Protein AF-0000000075606532 (afdb_homodimer)

Structure (mmCIF, N/CA/C/O backbone):
data_AF-0000000075606532-model_v1
#
loop_
_entity.id
_entity.type
_entity.pdbx_description
1 polymer 'Strictosidine synthase conserved region domain-containing protein'
#
loop_
_atom_site.group_PDB
_atom_site.id
_atom_site.type_symbol
_atom_site.label_atom_id
_atom_site.label_alt_id
_atom_site.label_comp_id
_atom_site.label_asym_id
_atom_site.label_entity_id
_atom_site.label_seq_id
_atom_site.pdbx_PDB_ins_code
_atom_site.Cartn_x
_atom_site.Cartn_y
_atom_site.Cartn_z
_atom_site.occupancy
_atom_site.B_iso_or_equiv
_atom_site.auth_seq_id
_atom_site.auth_comp_id
_atom_site.auth_asym_id
_atom_site.auth_atom_id
_atom_site.pdbx_PDB_model_num
ATOM 1 N N . TYR A 1 1 ? -11.094 26.75 13.594 1 31.25 1 TYR A N 1
ATOM 2 C CA . TYR A 1 1 ? -11.188 25.812 12.477 1 31.25 1 TYR A CA 1
ATOM 3 C C . TYR A 1 1 ? -11.703 24.469 12.945 1 31.25 1 TYR A C 1
ATOM 5 O O . TYR A 1 1 ? -11.078 23.812 13.781 1 31.25 1 TYR A O 1
ATOM 13 N N . VAL A 1 2 ? -12.984 24.344 13.102 1 41.78 2 VAL A N 1
ATOM 14 C CA . VAL A 1 2 ? -13.516 23.062 13.57 1 41.78 2 VAL A CA 1
ATOM 15 C C . VAL A 1 2 ? -13.07 21.953 12.625 1 41.78 2 VAL A C 1
ATOM 17 O O . VAL A 1 2 ? -13.438 21.938 11.445 1 41.78 2 VAL A O 1
ATOM 20 N N . PRO A 1 3 ? -12.102 21.25 13.094 1 53.84 3 PRO A N 1
ATOM 21 C CA . PRO A 1 3 ? -11.594 20.281 12.117 1 53.84 3 PRO A CA 1
ATOM 22 C C . PRO A 1 3 ? -12.695 19.391 11.539 1 53.84 3 PRO A C 1
ATOM 24 O O . PRO A 1 3 ? -13.562 18.922 12.281 1 53.84 3 PRO A O 1
ATOM 27 N N . LYS A 1 4 ? -13.25 19.812 10.32 1 64.81 4 LYS A N 1
ATOM 28 C CA . LYS A 1 4 ? -14.32 19.078 9.648 1 64.81 4 LYS A CA 1
ATOM 29 C C . LYS A 1 4 ? -14.016 17.578 9.594 1 64.81 4 LYS A C 1
ATOM 31 O O . LYS A 1 4 ? -12.883 17.188 9.289 1 64.81 4 LYS A O 1
ATOM 36 N N . THR A 1 5 ? -14.852 16.797 10.328 1 71.12 5 THR A N 1
ATOM 37 C CA . THR A 1 5 ? -14.781 15.336 10.227 1 71.12 5 THR A CA 1
ATOM 38 C C . THR A 1 5 ? -15.383 14.859 8.914 1 71.12 5 THR A C 1
ATOM 40 O O . THR A 1 5 ? -16.484 15.273 8.539 1 71.12 5 THR A O 1
ATOM 43 N N . ASN A 1 6 ? -14.578 14.203 8.211 1 85.31 6 ASN A N 1
ATOM 44 C CA . ASN A 1 6 ? -15.062 13.617 6.969 1 85.31 6 ASN A CA 1
ATOM 45 C C . ASN A 1 6 ? -16 12.445 7.23 1 85.31 6 ASN A C 1
ATOM 47 O O . ASN A 1 6 ? -16.094 11.953 8.359 1 85.31 6 ASN A O 1
ATOM 51 N N . ARG A 1 7 ? -16.875 12.242 6.277 1 85.62 7 ARG A N 1
ATOM 52 C CA . ARG A 1 7 ? -17.828 11.141 6.375 1 85.62 7 ARG A CA 1
ATOM 53 C C . ARG A 1 7 ? -17.188 9.828 5.941 1 85.62 7 ARG A C 1
ATOM 55 O O . ARG A 1 7 ? -16.578 9.742 4.875 1 85.62 7 ARG A O 1
ATOM 62 N N . VAL A 1 8 ? -17.234 8.797 6.867 1 86.94 8 VAL A N 1
ATOM 63 C CA . VAL A 1 8 ? -16.75 7.461 6.559 1 86.94 8 VAL A CA 1
ATOM 64 C C . VAL A 1 8 ? -17.922 6.527 6.273 1 86.94 8 VAL A C 1
ATOM 66 O O . VAL A 1 8 ? -18.875 6.461 7.055 1 86.94 8 VAL A O 1
ATOM 69 N N . THR A 1 9 ? -17.938 5.883 5.109 1 88.44 9 THR A N 1
ATOM 70 C CA . THR A 1 9 ? -18.953 4.922 4.711 1 88.44 9 THR A CA 1
ATOM 71 C C . THR A 1 9 ? -18.344 3.537 4.504 1 88.44 9 THR A C 1
ATOM 73 O O . THR A 1 9 ? -17.344 3.396 3.797 1 88.44 9 THR A O 1
ATOM 76 N N . VAL A 1 10 ? -18.969 2.52 5.133 1 89.62 10 VAL A N 1
ATOM 77 C CA . VAL A 1 10 ? -18.531 1.14 4.938 1 89.62 10 VAL A CA 1
ATOM 78 C C . VAL A 1 10 ? -19.031 0.629 3.588 1 89.62 10 VAL A C 1
ATOM 80 O O . VAL A 1 10 ? -20.219 0.745 3.27 1 89.62 10 VAL A O 1
ATOM 83 N N . LEU A 1 11 ? -18.156 0.104 2.811 1 86.69 11 LEU A N 1
ATOM 84 C CA . LEU A 1 11 ? -18.5 -0.417 1.493 1 86.69 11 LEU A CA 1
ATOM 85 C C . LEU A 1 11 ? -18.766 -1.918 1.555 1 86.69 11 LEU A C 1
ATOM 87 O O . LEU A 1 11 ? -19.719 -2.414 0.938 1 86.69 11 LEU A O 1
ATOM 91 N N . GLN A 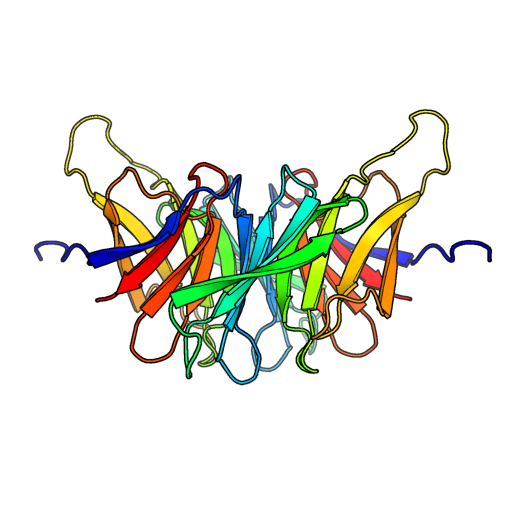1 12 ? -17.984 -2.605 2.205 1 85.38 12 GLN A N 1
ATOM 92 C CA . GLN A 1 12 ? -18.062 -4.059 2.338 1 85.38 12 GLN A CA 1
ATOM 93 C C . GLN A 1 12 ? -17.625 -4.508 3.729 1 85.38 12 GLN A C 1
ATOM 95 O O . GLN A 1 12 ? -16.484 -4.305 4.121 1 85.38 12 GLN A O 1
ATOM 100 N N . SER A 1 13 ? -18.547 -5.102 4.352 1 86.62 13 SER A N 1
ATOM 101 C CA . SER A 1 13 ? -18.25 -5.637 5.676 1 86.62 13 SER A CA 1
ATOM 102 C C . SER A 1 13 ? -18.125 -7.152 5.645 1 86.62 13 SER A C 1
ATOM 104 O O . SER A 1 13 ? -18.297 -7.777 4.594 1 86.62 13 SER A O 1
ATOM 106 N N . GLY A 1 14 ? -17.672 -7.684 6.703 1 86.44 14 GLY A N 1
ATOM 107 C CA . GLY A 1 14 ? -17.594 -9.133 6.832 1 86.44 14 GLY A CA 1
ATOM 108 C C . GLY A 1 14 ? -16.359 -9.727 6.199 1 86.44 14 GLY A C 1
ATOM 109 O O . GLY A 1 14 ? -16.359 -10.883 5.77 1 86.44 14 GLY A O 1
ATOM 110 N N . ILE A 1 15 ? -15.477 -8.875 5.977 1 85.06 15 ILE A N 1
ATOM 111 C CA . ILE A 1 15 ? -14.227 -9.383 5.422 1 85.06 15 ILE A CA 1
ATOM 112 C C . ILE A 1 15 ? -13.117 -9.281 6.465 1 85.06 15 ILE A C 1
ATOM 114 O O . ILE A 1 15 ? -13.125 -8.367 7.293 1 85.06 15 ILE A O 1
ATOM 118 N N . THR A 1 16 ? -12.188 -10.227 6.363 1 81.5 16 THR A N 1
ATOM 119 C CA . THR A 1 1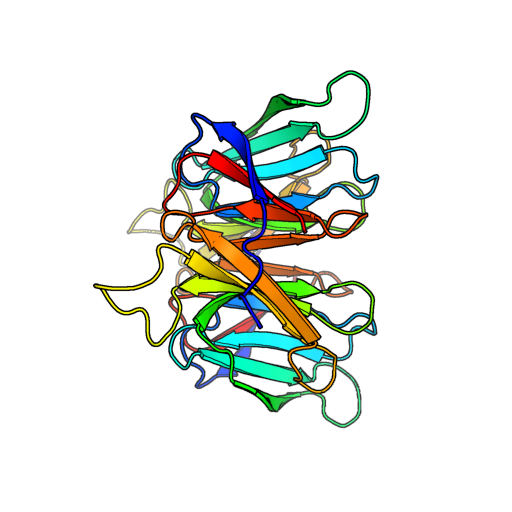6 ? -11.141 -10.297 7.379 1 81.5 16 THR A CA 1
ATOM 120 C C . THR A 1 16 ? -9.852 -9.656 6.879 1 81.5 16 THR A C 1
ATOM 122 O O . THR A 1 16 ? -9.281 -10.094 5.883 1 81.5 16 THR A O 1
ATOM 125 N N . TYR A 1 17 ? -9.406 -8.625 7.605 1 84.38 17 TYR A N 1
ATOM 126 C CA . TYR A 1 17 ? -8.07 -8.062 7.453 1 84.38 17 TYR A CA 1
ATOM 127 C C . TYR A 1 17 ? -7.84 -7.574 6.031 1 84.38 17 TYR A C 1
ATOM 129 O O . TYR A 1 17 ? -6.922 -8.031 5.348 1 84.38 17 TYR A O 1
ATOM 137 N N . PRO A 1 18 ? -8.719 -6.66 5.562 1 83.5 18 PRO A N 1
ATOM 138 C CA . PRO A 1 18 ? -8.461 -6.035 4.266 1 83.5 18 PRO A CA 1
ATOM 139 C C . PRO A 1 18 ? -7.289 -5.055 4.305 1 83.5 18 PRO A C 1
ATOM 141 O O . PRO A 1 18 ? -7.496 -3.84 4.301 1 83.5 18 PRO A O 1
ATOM 144 N N . ASN A 1 19 ? -6.109 -5.566 4.211 1 85.81 19 ASN A N 1
ATOM 145 C CA . ASN A 1 19 ? -4.883 -4.816 4.461 1 85.81 19 ASN A CA 1
ATOM 146 C C . ASN A 1 19 ? -4.559 -3.869 3.309 1 85.81 19 ASN A C 1
ATOM 148 O O . ASN A 1 19 ? -4.566 -2.648 3.482 1 85.81 19 ASN A O 1
ATOM 152 N N . GLY A 1 20 ? -4.461 -4.391 2.119 1 91.62 20 GLY A N 1
ATOM 153 C CA . GLY A 1 20 ? -4.121 -3.621 0.934 1 91.62 20 GLY A CA 1
ATOM 154 C C . GLY A 1 20 ? -5.242 -3.566 -0.085 1 91.62 20 GLY A C 1
ATOM 155 O O . GLY A 1 20 ? -5.984 -4.535 -0.25 1 91.62 20 GLY A O 1
ATOM 156 N N . LEU A 1 21 ? -5.371 -2.422 -0.75 1 92.5 21 LEU A N 1
ATOM 157 C CA . LEU A 1 21 ? -6.328 -2.355 -1.849 1 92.5 21 LEU A CA 1
ATOM 158 C C . LEU A 1 21 ? -5.801 -1.477 -2.979 1 92.5 21 LEU A C 1
ATOM 160 O O . LEU A 1 21 ? -4.914 -0.646 -2.762 1 92.5 21 LEU A O 1
ATOM 164 N N . ALA A 1 22 ? -6.234 -1.702 -4.145 1 92.75 22 ALA A N 1
ATOM 165 C CA . ALA A 1 22 ? -5.926 -0.931 -5.344 1 92.75 22 ALA A CA 1
ATOM 166 C C . ALA A 1 22 ? -7.16 -0.767 -6.223 1 92.75 22 ALA A C 1
ATOM 168 O O . ALA A 1 22 ? -8.055 -1.615 -6.215 1 92.75 22 ALA A O 1
ATOM 169 N N . ILE A 1 23 ? -7.168 0.308 -6.891 1 91.81 23 ILE A N 1
ATOM 170 C CA . ILE A 1 23 ? -8.25 0.549 -7.84 1 91.81 23 ILE A CA 1
ATOM 171 C C . ILE A 1 23 ? -7.844 0.052 -9.227 1 91.81 23 ILE A C 1
ATOM 173 O O . ILE A 1 23 ? -6.695 0.219 -9.641 1 91.81 23 ILE A O 1
ATOM 177 N N . SER A 1 24 ? -8.812 -0.521 -9.914 1 91.12 24 SER A N 1
ATOM 178 C CA . SER A 1 24 ? -8.57 -0.988 -11.273 1 91.12 24 SER A CA 1
ATOM 179 C C . SER A 1 24 ? -8.242 0.17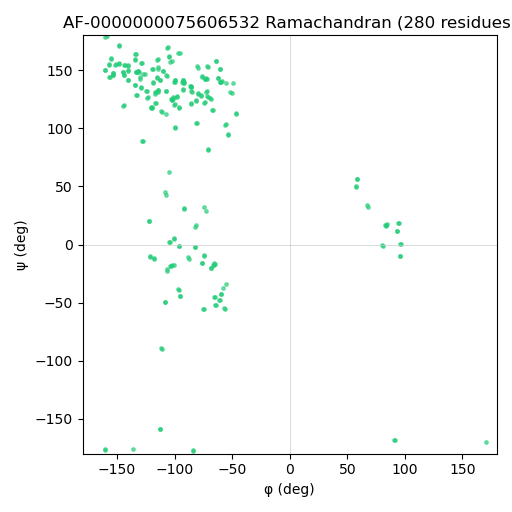5 -12.203 1 91.12 24 SER A C 1
ATOM 181 O O . SER A 1 24 ? -8.602 1.321 -11.922 1 91.12 24 SER A O 1
ATOM 183 N N . THR A 1 25 ? -7.578 -0.189 -13.273 1 86.38 25 THR A N 1
ATOM 184 C CA . THR A 1 25 ? -7.145 0.821 -14.234 1 86.38 25 THR A CA 1
ATOM 185 C C . THR A 1 25 ? -8.344 1.583 -14.789 1 86.38 25 THR A C 1
ATOM 187 O O . THR A 1 25 ? -8.281 2.801 -14.977 1 86.38 25 THR A O 1
ATOM 190 N N . ASP A 1 26 ? -9.406 0.915 -15.109 1 87.88 26 ASP A N 1
ATOM 191 C CA . ASP A 1 26 ? -10.594 1.556 -15.664 1 87.88 26 ASP A CA 1
ATOM 192 C C . ASP A 1 26 ? -11.461 2.146 -14.555 1 87.88 26 ASP A C 1
ATOM 194 O O . ASP A 1 26 ? -12.555 2.662 -14.82 1 87.88 26 ASP A O 1
ATOM 198 N N . ARG A 1 27 ? -11.016 1.939 -13.289 1 90.06 27 ARG A N 1
ATOM 199 C CA . ARG A 1 27 ? -11.609 2.545 -12.102 1 90.06 27 ARG A CA 1
ATOM 200 C C . ARG A 1 27 ? -13.023 2.016 -11.859 1 90.06 27 ARG A C 1
ATOM 202 O O . ARG A 1 27 ? -13.906 2.764 -11.438 1 90.06 27 ARG A O 1
ATOM 209 N N . THR A 1 28 ? -13.258 0.747 -12.18 1 92.5 28 THR A N 1
ATOM 210 C CA . THR A 1 28 ? -14.586 0.174 -12.016 1 92.5 28 THR A CA 1
ATOM 211 C C . THR A 1 28 ? -14.648 -0.691 -10.758 1 92.5 28 THR A C 1
ATOM 213 O O . THR A 1 28 ? -15.734 -1.033 -10.289 1 92.5 28 THR A O 1
ATOM 216 N N . HIS A 1 29 ? -13.531 -1.069 -10.273 1 93.44 29 HIS A N 1
ATOM 217 C CA . HIS A 1 29 ? -13.547 -1.943 -9.109 1 93.44 29 HIS A CA 1
ATOM 218 C C . HIS A 1 29 ? -12.258 -1.827 -8.305 1 93.44 29 HIS A C 1
ATOM 220 O O . HIS A 1 29 ? -11.258 -1.294 -8.805 1 93.44 29 HIS A O 1
ATOM 226 N N . LEU A 1 30 ? -12.383 -2.252 -7.055 1 93.31 30 LEU A N 1
ATOM 227 C CA . LEU A 1 30 ? -11.25 -2.381 -6.148 1 93.31 30 LEU A CA 1
ATOM 228 C C . LEU A 1 30 ? -10.773 -3.828 -6.07 1 93.31 30 LEU A C 1
ATOM 230 O O . LEU A 1 30 ? -11.586 -4.754 -6.078 1 93.31 30 LEU A O 1
ATOM 234 N N . PHE A 1 31 ? -9.469 -3.916 -6.004 1 94.19 31 PHE A N 1
ATOM 235 C CA . PHE A 1 31 ? -8.836 -5.156 -5.562 1 94.19 31 PHE A CA 1
ATOM 236 C C . PHE A 1 31 ? -8.453 -5.074 -4.094 1 94.19 31 PHE A C 1
ATOM 238 O O . PHE A 1 31 ? -7.754 -4.145 -3.678 1 94.19 31 PHE A O 1
ATOM 245 N N . VAL A 1 32 ? -8.898 -6.09 -3.371 1 94.94 32 VAL A N 1
ATOM 246 C CA . VAL A 1 32 ? -8.672 -6.055 -1.931 1 94.94 32 VAL A CA 1
ATOM 247 C C . VAL A 1 32 ? -7.926 -7.316 -1.498 1 94.94 32 VAL A C 1
ATOM 249 O O . VAL A 1 32 ? -8.344 -8.43 -1.814 1 94.94 32 VAL A O 1
ATOM 252 N N . ALA A 1 33 ? -6.848 -7.102 -0.829 1 95.31 33 ALA A N 1
ATOM 253 C CA . ALA A 1 33 ? -6.098 -8.227 -0.266 1 95.31 33 ALA A CA 1
ATOM 254 C C . ALA A 1 33 ? -6.656 -8.625 1.096 1 95.31 33 ALA A C 1
ATOM 256 O O . ALA A 1 33 ? -6.707 -7.809 2.02 1 95.31 33 ALA A O 1
ATOM 257 N N . LEU A 1 34 ? -7.07 -9.836 1.229 1 93.94 34 LEU A N 1
ATOM 258 C CA . LEU A 1 34 ? -7.477 -10.422 2.504 1 93.94 34 LEU A CA 1
ATOM 259 C C . LEU A 1 34 ? -6.359 -11.281 3.086 1 93.94 34 LEU A C 1
ATOM 261 O O . LEU A 1 34 ? -6.176 -12.43 2.68 1 93.94 34 LEU A O 1
ATOM 265 N N . THR A 1 35 ? -5.656 -10.711 4.031 1 92.5 35 THR A N 1
ATOM 266 C CA . THR A 1 35 ? -4.41 -11.312 4.504 1 92.5 35 THR A CA 1
ATOM 267 C C . THR A 1 35 ? -4.676 -12.664 5.16 1 92.5 35 THR A C 1
ATOM 269 O O . THR A 1 35 ? -4.07 -13.672 4.785 1 92.5 35 THR A O 1
ATOM 272 N N . GLY A 1 36 ? -5.57 -12.688 6.074 1 89.44 36 GLY A N 1
ATOM 273 C CA . GLY A 1 36 ? -5.824 -13.906 6.836 1 89.44 36 GLY A CA 1
ATOM 274 C C . GLY A 1 36 ? -6.191 -15.086 5.961 1 89.44 36 GLY A C 1
ATOM 275 O O . GLY A 1 36 ? -5.492 -16.109 5.957 1 89.44 36 GLY A O 1
ATOM 276 N N . PRO A 1 37 ? -7.211 -14.93 5.133 1 92.12 37 PRO A N 1
ATOM 277 C CA . PRO A 1 37 ? -7.699 -16.016 4.281 1 92.12 37 PRO A CA 1
ATOM 278 C C . PRO A 1 37 ? -6.781 -16.297 3.09 1 92.12 37 PRO A C 1
ATOM 280 O O . PRO A 1 37 ? -6.988 -17.266 2.359 1 92.12 37 PRO A O 1
ATOM 283 N N . CYS A 1 38 ? -5.777 -15.414 2.859 1 95 38 CYS A N 1
ATOM 284 C CA . CYS A 1 38 ? -4.91 -15.523 1.693 1 95 38 CYS A CA 1
ATOM 285 C C . CYS A 1 38 ? -5.723 -15.5 0.404 1 95 38 CYS A C 1
ATOM 287 O O . CYS A 1 38 ? -5.551 -16.375 -0.457 1 95 38 CYS A O 1
ATOM 289 N N . LYS A 1 39 ? -6.562 -14.523 0.324 1 95.06 39 LYS A N 1
ATOM 290 C CA . LYS A 1 39 ? -7.453 -14.352 -0.819 1 95.06 39 LYS A CA 1
ATOM 291 C C . LYS A 1 39 ? -7.473 -12.906 -1.29 1 95.06 39 LYS A C 1
ATOM 293 O O . LYS A 1 39 ? -7.109 -12 -0.54 1 95.06 39 LYS A O 1
ATOM 298 N N . LEU A 1 40 ? -7.902 -12.781 -2.564 1 95.94 40 LEU A N 1
ATOM 299 C CA . LEU A 1 40 ? -8.211 -11.477 -3.137 1 95.94 40 LEU A CA 1
ATOM 300 C C . LEU A 1 40 ? -9.703 -11.352 -3.426 1 95.94 40 LEU A C 1
ATOM 302 O O . LEU A 1 40 ? -10.336 -12.305 -3.881 1 95.94 40 LEU A O 1
ATOM 306 N N . LEU A 1 41 ? -10.125 -10.195 -3.156 1 95.88 41 LEU A N 1
ATOM 307 C CA . LEU A 1 41 ? -11.523 -9.844 -3.387 1 95.88 41 LEU A CA 1
ATOM 308 C C . LEU A 1 41 ? -11.633 -8.703 -4.395 1 95.88 41 LEU A C 1
ATOM 310 O O . LEU A 1 41 ? -10.836 -7.766 -4.371 1 95.88 41 LEU A O 1
ATOM 314 N N . ARG A 1 42 ? -12.648 -8.883 -5.258 1 95.31 42 ARG A N 1
ATOM 315 C CA . ARG A 1 42 ? -13.031 -7.785 -6.137 1 95.31 42 ARG A CA 1
ATOM 316 C C . ARG A 1 42 ? -14.297 -7.098 -5.633 1 95.31 42 ARG A C 1
ATOM 318 O O . ARG A 1 42 ? -15.312 -7.758 -5.379 1 95.31 42 ARG A O 1
ATOM 325 N N . TYR A 1 43 ? -14.227 -5.832 -5.449 1 94.75 43 TYR A N 1
ATOM 326 C CA . TYR A 1 43 ? -15.375 -5.016 -5.07 1 94.75 43 TYR A CA 1
ATOM 327 C C . TYR A 1 43 ? -15.711 -4 -6.16 1 94.75 43 TYR A C 1
ATOM 329 O O . TYR A 1 43 ? -14.906 -3.109 -6.449 1 94.75 43 TYR A O 1
ATOM 337 N N . TRP A 1 44 ? -16.922 -4.051 -6.672 1 94.56 44 TRP A N 1
ATOM 338 C CA . TRP A 1 44 ? -17.312 -3.176 -7.77 1 94.56 44 TRP A CA 1
ATOM 339 C C . TRP A 1 44 ? -17.797 -1.823 -7.246 1 94.56 44 TRP A C 1
ATOM 341 O O . TRP A 1 44 ? -18.609 -1.756 -6.332 1 94.56 44 TRP A O 1
ATOM 351 N N . ILE A 1 45 ? -17.234 -0.804 -7.891 1 92.5 45 ILE A N 1
ATOM 352 C CA . ILE A 1 45 ? -17.578 0.526 -7.398 1 92.5 45 ILE A CA 1
ATOM 353 C C . ILE A 1 45 ? -18.297 1.315 -8.492 1 92.5 45 ILE A C 1
ATOM 355 O O . ILE A 1 45 ? -18.859 2.379 -8.234 1 92.5 45 ILE A O 1
ATOM 359 N N . LYS A 1 46 ? -18.297 0.886 -9.68 1 92.31 46 LYS A N 1
ATOM 360 C CA . LYS A 1 46 ? -18.969 1.499 -10.82 1 92.31 46 LYS A CA 1
ATOM 361 C C . LYS A 1 46 ? -19.594 0.441 -11.719 1 92.31 46 LYS A C 1
ATOM 363 O O . LYS A 1 46 ? -19.125 -0.695 -11.781 1 92.31 46 LYS A O 1
ATOM 368 N N . GLY A 1 47 ? -20.656 0.867 -12.445 1 94.31 47 GLY A N 1
ATOM 369 C CA . GLY A 1 47 ? -21.312 -0.023 -13.391 1 94.31 47 GLY A CA 1
ATOM 370 C C . GLY A 1 47 ? -22.469 -0.79 -12.781 1 94.31 47 GLY A C 1
ATOM 371 O O . GLY A 1 47 ? -22.906 -0.484 -11.672 1 94.31 47 GLY A O 1
ATOM 372 N N . PRO A 1 48 ? -22.984 -1.809 -13.484 1 96.12 48 PRO A N 1
ATOM 373 C CA . PRO A 1 48 ? -24.188 -2.516 -13.055 1 96.12 48 PRO A CA 1
ATOM 374 C C . PRO A 1 48 ? -23.969 -3.334 -11.789 1 96.12 48 PRO A C 1
ATOM 376 O O . PRO A 1 48 ? -24.938 -3.623 -11.07 1 96.12 48 PRO A O 1
ATOM 379 N N . LYS A 1 49 ? -22.797 -3.639 -11.484 1 95.5 49 LYS A N 1
ATOM 380 C CA . LYS A 1 49 ? -22.516 -4.465 -10.312 1 95.5 49 LYS A CA 1
ATOM 381 C C . LYS A 1 49 ? -22.062 -3.609 -9.133 1 95.5 49 LYS A C 1
ATOM 383 O O . LYS A 1 49 ? -21.688 -4.137 -8.086 1 95.5 49 LYS A O 1
ATOM 388 N N . ALA A 1 50 ? -22.062 -2.33 -9.25 1 93.19 50 ALA A N 1
ATOM 389 C CA . ALA A 1 50 ? -21.578 -1.445 -8.195 1 93.19 50 ALA A CA 1
ATOM 390 C C . ALA A 1 50 ? -22.203 -1.795 -6.852 1 93.19 50 ALA A C 1
ATOM 392 O O . ALA A 1 50 ? -23.422 -2.02 -6.77 1 93.19 50 ALA A O 1
ATOM 393 N N . GLY A 1 51 ? -21.312 -1.929 -5.824 1 92.5 51 GLY A N 1
ATOM 394 C CA . GLY A 1 51 ? -21.781 -2.229 -4.48 1 92.5 51 GLY A CA 1
ATOM 395 C C . GLY A 1 51 ? -21.719 -3.707 -4.145 1 92.5 51 GLY A C 1
ATOM 396 O O . GLY A 1 51 ? -22.062 -4.109 -3.031 1 92.5 51 GLY A O 1
ATOM 397 N N . THR A 1 52 ? -21.25 -4.488 -5.117 1 95 52 THR A N 1
ATOM 398 C CA . THR A 1 52 ? -21.141 -5.922 -4.871 1 95 52 THR A CA 1
ATOM 399 C C . THR A 1 52 ? -19.672 -6.352 -4.891 1 95 52 THR A C 1
ATOM 401 O O . THR A 1 52 ? -18.812 -5.613 -5.367 1 95 52 THR A O 1
ATOM 404 N N . SER A 1 53 ? -19.469 -7.504 -4.266 1 94.94 53 SER A N 1
ATOM 405 C CA . SER A 1 53 ? -18.125 -8.07 -4.262 1 94.94 53 SER A CA 1
ATOM 406 C C . SER A 1 53 ? -18.141 -9.531 -4.711 1 94.94 53 SER A C 1
ATOM 408 O O . SER A 1 53 ? -19.188 -10.18 -4.703 1 94.94 53 SER A O 1
ATOM 410 N N . GLU A 1 54 ? -17.047 -10 -5.195 1 95.69 54 GLU A N 1
ATOM 411 C CA . GLU A 1 54 ? -16.844 -11.406 -5.551 1 95.69 54 GLU A CA 1
ATOM 412 C C . GLU A 1 54 ? -15.414 -11.844 -5.273 1 95.69 54 GLU A C 1
ATOM 414 O O . GLU A 1 54 ? -14.484 -11.039 -5.34 1 95.69 54 GLU A O 1
ATOM 419 N N . PRO A 1 55 ? -15.305 -13.133 -4.922 1 95.19 55 PRO A N 1
ATOM 420 C CA . PRO A 1 55 ? -13.938 -13.648 -4.82 1 95.19 55 PRO A CA 1
ATOM 421 C C . PRO A 1 55 ? -13.18 -13.562 -6.141 1 95.19 55 PRO A C 1
ATOM 423 O O . PRO A 1 55 ? -13.758 -13.773 -7.207 1 95.19 55 PRO A O 1
ATOM 426 N N . LEU A 1 56 ? -11.938 -13.211 -6.062 1 95.88 56 LEU A N 1
ATOM 427 C CA . LEU A 1 56 ? -11.141 -13.086 -7.277 1 95.88 56 LEU A CA 1
ATOM 428 C C . LEU A 1 56 ? -10.117 -14.219 -7.379 1 95.88 56 LEU A C 1
ATOM 430 O O . LEU A 1 56 ? -9.977 -14.836 -8.438 1 95.88 56 LEU A O 1
ATOM 434 N N . ALA A 1 57 ? -9.336 -14.461 -6.281 1 96.06 57 ALA A N 1
ATOM 435 C CA . ALA A 1 57 ? -8.25 -15.438 -6.371 1 96.06 57 ALA A CA 1
ATOM 436 C C . ALA A 1 57 ? -7.828 -15.914 -4.984 1 96.06 57 ALA A C 1
ATOM 438 O O . ALA A 1 57 ? -7.895 -15.156 -4.012 1 96.06 57 ALA A O 1
ATOM 439 N N . ASP A 1 58 ? -7.355 -17.156 -4.922 1 95.62 58 ASP A N 1
ATOM 440 C CA . ASP A 1 58 ? -6.477 -17.625 -3.848 1 95.62 58 ASP A CA 1
ATOM 441 C C . ASP A 1 58 ? -5.016 -17.312 -4.16 1 95.62 58 ASP A C 1
ATOM 443 O O . ASP A 1 58 ? -4.57 -17.469 -5.297 1 95.62 58 ASP A O 1
ATOM 447 N N . VAL A 1 59 ? -4.375 -16.844 -3.176 1 94.5 59 VAL A N 1
ATOM 448 C CA . VAL A 1 59 ? -2.965 -16.547 -3.404 1 94.5 59 VAL A CA 1
ATOM 449 C C . VAL A 1 59 ? -2.104 -17.469 -2.537 1 94.5 59 VAL A C 1
ATOM 451 O O . VAL A 1 59 ? -2.539 -17.906 -1.473 1 94.5 59 VAL A O 1
ATOM 454 N N . PRO A 1 60 ? -0.888 -17.75 -2.98 1 93.81 60 PRO A N 1
ATOM 455 C CA . PRO A 1 60 ? -0.068 -18.781 -2.334 1 93.81 60 PRO A CA 1
ATOM 456 C C . PRO A 1 60 ? 0.661 -18.266 -1.097 1 93.81 60 PRO A C 1
ATOM 458 O O . PRO A 1 60 ? 1.562 -18.922 -0.581 1 93.81 60 PRO A O 1
ATOM 461 N N . GLY A 1 61 ? 0.358 -17.188 -0.542 1 94.25 61 GLY A N 1
ATOM 462 C CA . GLY A 1 61 ? 0.937 -16.578 0.644 1 94.25 61 GLY A CA 1
ATOM 463 C C . GLY A 1 61 ? 0.014 -15.578 1.309 1 94.25 61 GLY A C 1
ATOM 464 O O . GLY A 1 61 ? -1.135 -15.414 0.894 1 94.25 61 GLY A O 1
ATOM 465 N N . TYR A 1 62 ? 0.537 -15.039 2.4 1 94.25 62 TYR A N 1
ATOM 466 C CA . TYR A 1 62 ? -0.209 -14.008 3.111 1 94.25 62 TYR A CA 1
ATOM 467 C C . TYR A 1 62 ? -0.036 -12.648 2.439 1 94.25 62 TYR A C 1
ATOM 469 O O . TYR A 1 62 ? 1.019 -12.023 2.559 1 94.25 62 TYR A O 1
ATOM 477 N N . PRO A 1 63 ? -1.133 -12.258 1.723 1 94.88 63 PRO A N 1
ATOM 478 C CA . PRO A 1 63 ? -1.007 -10.977 1.025 1 94.88 63 PRO A CA 1
ATOM 479 C C . PRO A 1 63 ? -1.037 -9.781 1.976 1 94.88 63 PRO A C 1
ATOM 481 O O . PRO A 1 63 ? -1.761 -9.805 2.975 1 94.88 63 PRO A O 1
ATOM 484 N N . ASP A 1 64 ? -0.248 -8.797 1.672 1 93.62 64 ASP A N 1
ATOM 485 C CA . ASP A 1 64 ? -0.265 -7.531 2.4 1 93.62 64 ASP A CA 1
ATOM 486 C C . ASP A 1 64 ? -0.822 -6.402 1.534 1 93.62 64 ASP A C 1
ATOM 488 O O . ASP A 1 64 ? -2.035 -6.309 1.332 1 93.62 64 ASP A O 1
ATOM 492 N N . ASN A 1 65 ? 0.017 -5.688 0.782 1 93.5 65 ASN A N 1
ATOM 493 C CA . ASN A 1 65 ? -0.502 -4.633 -0.086 1 93.5 65 ASN A CA 1
ATOM 494 C C . ASN A 1 65 ? -0.555 -5.086 -1.543 1 93.5 65 ASN A C 1
ATOM 496 O O . ASN A 1 65 ? 0.113 -6.047 -1.925 1 93.5 65 ASN A O 1
ATOM 500 N N . VAL A 1 66 ? -1.406 -4.402 -2.299 1 94.38 66 VAL A N 1
ATOM 501 C CA . VAL A 1 66 ? -1.573 -4.684 -3.721 1 94.38 66 VAL A CA 1
ATOM 502 C C . VAL A 1 66 ? -1.398 -3.396 -4.523 1 94.38 66 VAL A C 1
ATOM 504 O O . VAL A 1 66 ? -1.765 -2.314 -4.062 1 94.38 66 VAL A O 1
ATOM 507 N N . ARG A 1 67 ? -0.872 -3.582 -5.668 1 92.75 67 ARG A N 1
ATOM 508 C CA . ARG A 1 67 ? -0.666 -2.469 -6.59 1 92.75 67 ARG A CA 1
ATOM 509 C C . ARG A 1 67 ? -1.113 -2.836 -8 1 92.75 67 ARG A C 1
ATOM 511 O O . ARG A 1 67 ? -0.854 -3.947 -8.469 1 92.75 67 ARG A O 1
ATOM 518 N N . ALA A 1 68 ? -1.786 -1.856 -8.57 1 89.44 68 ALA A N 1
ATOM 519 C CA . ALA A 1 68 ? -2.094 -2.066 -9.984 1 89.44 68 ALA A CA 1
ATOM 520 C C . ALA A 1 68 ? -0.815 -2.178 -10.812 1 89.44 68 ALA A C 1
ATOM 522 O O . ALA A 1 68 ? 0.153 -1.454 -10.57 1 89.44 68 ALA A O 1
ATOM 523 N N . ASP A 1 69 ? -0.844 -3.045 -11.805 1 88.75 69 ASP A N 1
ATOM 524 C CA . ASP A 1 69 ? 0.357 -3.227 -12.617 1 88.75 69 ASP A CA 1
ATOM 525 C C . ASP A 1 69 ? 0.294 -2.385 -13.891 1 88.75 69 ASP A C 1
ATOM 527 O O . ASP A 1 69 ? 1.197 -2.445 -14.727 1 88.75 69 ASP A O 1
ATOM 531 N N . GLY A 1 70 ? -0.775 -1.665 -14.102 1 84.88 70 GLY A N 1
ATOM 532 C CA . GLY A 1 70 ? -0.945 -0.812 -15.266 1 84.88 70 GLY A CA 1
ATOM 533 C C . GLY A 1 70 ? -1.372 -1.573 -16.516 1 84.88 70 GLY A C 1
ATOM 534 O O . GLY A 1 70 ? -1.552 -0.981 -17.578 1 84.88 70 GLY A O 1
ATOM 535 N N . LYS A 1 71 ? -1.528 -2.859 -16.438 1 86 71 LYS A N 1
ATOM 536 C CA . LYS A 1 71 ? -1.888 -3.705 -17.562 1 86 71 LYS A CA 1
ATOM 537 C C . LYS A 1 71 ? -3.174 -4.48 -17.297 1 86 71 LYS A C 1
ATOM 539 O O . LYS A 1 71 ? -3.385 -5.562 -17.844 1 86 71 LYS A O 1
ATOM 544 N N . GLY A 1 72 ? -3.941 -3.941 -16.312 1 87.81 72 GLY A N 1
ATOM 545 C CA . GLY A 1 72 ? -5.211 -4.574 -15.992 1 87.81 72 GLY A CA 1
ATOM 546 C C . GLY A 1 72 ? -5.113 -5.539 -14.828 1 87.81 72 GLY A C 1
ATOM 547 O O . GLY A 1 72 ? -6.133 -6.039 -14.344 1 87.81 72 GLY A O 1
ATOM 548 N N . GLY A 1 73 ? -3.916 -5.816 -14.414 1 91.56 73 GLY A N 1
ATOM 549 C CA . GLY A 1 73 ? -3.699 -6.695 -13.281 1 91.56 73 GLY A CA 1
ATOM 550 C C . GLY A 1 73 ? -3.109 -5.98 -12.078 1 91.56 73 GLY A C 1
ATOM 551 O O . GLY A 1 73 ? -3.301 -4.773 -11.906 1 91.56 73 GLY A O 1
ATOM 552 N N . PHE A 1 74 ? -2.492 -6.891 -11.227 1 93.25 74 PHE A N 1
ATOM 553 C CA . PHE A 1 74 ? -1.98 -6.328 -9.984 1 93.25 74 PHE A CA 1
ATOM 554 C C . PHE A 1 74 ? -0.815 -7.152 -9.453 1 93.25 74 PHE A C 1
ATOM 556 O O . PHE A 1 74 ? -0.745 -8.359 -9.688 1 93.25 74 PHE A O 1
ATOM 563 N N . TRP A 1 75 ? 0.041 -6.441 -8.836 1 94.56 75 TRP A N 1
ATOM 564 C CA . TRP A 1 75 ? 1.062 -7.086 -8.016 1 94.56 75 TRP A CA 1
ATOM 565 C C . TRP A 1 75 ? 0.593 -7.227 -6.57 1 94.56 75 TRP A C 1
ATOM 567 O O . TRP A 1 75 ? 0.002 -6.301 -6.008 1 94.56 75 TRP A O 1
ATOM 577 N N . VAL A 1 76 ? 0.887 -8.359 -5.977 1 96.44 76 VAL A N 1
ATOM 578 C CA . VAL A 1 76 ? 0.562 -8.641 -4.582 1 96.44 76 VAL A CA 1
ATOM 579 C C . VAL A 1 76 ? 1.84 -8.945 -3.805 1 96.44 76 VAL A C 1
ATOM 581 O O . VAL A 1 76 ? 2.576 -9.875 -4.145 1 96.44 76 VAL A O 1
ATOM 584 N N . ALA A 1 77 ? 2.137 -8.133 -2.848 1 96.31 77 ALA A N 1
ATOM 585 C CA . ALA A 1 77 ? 3.229 -8.453 -1.93 1 96.31 77 ALA A CA 1
ATOM 586 C C . ALA A 1 77 ? 2.844 -9.594 -0.99 1 96.31 77 ALA A C 1
ATOM 588 O O . ALA A 1 77 ? 1.763 -9.57 -0.396 1 96.31 77 ALA A O 1
ATOM 589 N N . LEU A 1 78 ? 3.699 -10.547 -0.857 1 95.38 78 LEU A N 1
ATOM 590 C CA . LEU A 1 78 ? 3.475 -11.672 0.05 1 95.38 78 LEU A CA 1
ATOM 591 C C . LEU A 1 78 ? 4.457 -11.625 1.218 1 95.38 78 LEU A C 1
ATOM 593 O O . LEU A 1 78 ? 5.664 -11.789 1.025 1 95.38 78 LEU A O 1
ATOM 597 N N . HIS A 1 79 ? 3.9 -11.43 2.322 1 92.62 79 HIS A N 1
ATOM 598 C CA . HIS A 1 79 ? 4.734 -11.367 3.516 1 92.62 79 HIS A CA 1
ATOM 599 C C . HIS A 1 79 ? 5.395 -12.711 3.801 1 92.62 79 HIS A C 1
ATOM 601 O O . HIS A 1 79 ? 6.582 -12.766 4.129 1 92.62 79 HIS A O 1
ATOM 607 N N . ARG A 1 80 ? 4.641 -13.688 3.711 1 89.69 80 ARG A N 1
ATOM 608 C CA . ARG A 1 80 ? 5.078 -15.062 3.9 1 89.69 80 ARG A CA 1
ATOM 609 C C . ARG A 1 80 ? 4.266 -16.016 3.031 1 89.69 80 ARG A C 1
ATOM 611 O O . ARG A 1 80 ? 3.119 -15.727 2.684 1 89.69 80 ARG A O 1
ATOM 618 N N . GLU A 1 81 ? 4.914 -17.188 2.746 1 90.25 81 GLU A N 1
ATOM 619 C CA . GLU A 1 81 ? 4.168 -18.234 2.062 1 90.25 81 GLU A CA 1
ATOM 620 C C . GLU A 1 81 ? 3.297 -19.016 3.041 1 90.25 81 GLU A C 1
ATOM 622 O O . GLU A 1 81 ? 3.609 -19.109 4.23 1 90.25 81 GLU A O 1
ATOM 627 N N . LYS A 1 82 ? 2.201 -19.594 2.564 1 86.06 82 LYS A N 1
ATOM 628 C CA . LYS A 1 82 ? 1.295 -20.375 3.4 1 86.06 82 LYS A CA 1
ATOM 629 C C . LYS A 1 82 ? 2.004 -21.594 3.996 1 86.06 82 LYS A C 1
ATOM 631 O O . LYS A 1 82 ? 1.828 -21.891 5.176 1 86.06 82 LYS A O 1
ATOM 636 N N . MET A 1 83 ? 2.697 -22.312 3.191 1 76.38 83 MET A N 1
ATOM 637 C CA . MET A 1 83 ? 3.291 -23.578 3.629 1 76.38 83 MET A CA 1
ATOM 638 C C . MET A 1 83 ? 4.805 -23.453 3.756 1 76.38 83 MET A C 1
ATOM 640 O O . MET A 1 83 ? 5.547 -24.297 3.24 1 76.38 83 MET A O 1
ATOM 644 N N . GLU A 1 84 ? 5.145 -22.344 4.375 1 72.06 84 GLU A N 1
ATOM 645 C CA . GLU A 1 84 ? 6.59 -22.266 4.566 1 72.06 84 GLU A CA 1
ATOM 646 C C . GLU A 1 84 ? 7.078 -23.328 5.543 1 72.06 84 GLU A C 1
ATOM 648 O O . GLU A 1 84 ? 6.551 -23.453 6.648 1 72.06 84 GLU A O 1
ATOM 653 N N . LEU A 1 85 ? 7.902 -24.219 4.973 1 64.44 85 LEU A N 1
ATOM 654 C CA . LEU A 1 85 ? 8.508 -25.266 5.805 1 64.44 85 LEU A CA 1
ATOM 655 C C . LEU A 1 85 ? 9.797 -24.75 6.449 1 64.44 85 LEU A C 1
ATOM 657 O O . LEU A 1 85 ? 10.555 -24 5.828 1 64.44 85 LEU A O 1
ATOM 661 N N . PRO A 1 86 ? 9.922 -25.078 7.746 1 64.81 86 PRO A N 1
ATOM 662 C CA . PRO A 1 86 ? 11.133 -24.656 8.445 1 64.81 86 PRO A CA 1
ATOM 663 C C . PRO A 1 86 ? 12.406 -25.188 7.789 1 64.81 86 PRO A C 1
ATOM 665 O O . PRO A 1 86 ? 13.461 -24.547 7.859 1 64.81 86 PRO A O 1
ATOM 668 N N . PHE A 1 87 ? 12.305 -26.438 7.293 1 67.44 87 PHE A N 1
ATOM 669 C CA . PHE A 1 87 ? 13.477 -27.078 6.715 1 67.44 87 PHE A CA 1
ATOM 670 C C . PHE A 1 87 ? 13.391 -27.109 5.195 1 67.44 87 PHE A C 1
ATOM 672 O O . PHE A 1 87 ? 12.5 -27.75 4.633 1 67.44 87 PHE A O 1
ATOM 679 N N . GLY A 1 88 ? 13.352 -25.938 4.516 1 62.12 88 GLY A N 1
ATOM 680 C CA . GLY A 1 88 ? 13.266 -25.875 3.064 1 62.12 88 GLY A CA 1
ATOM 681 C C . GLY A 1 88 ? 14.195 -24.859 2.447 1 62.12 88 GLY A C 1
ATOM 682 O O . GLY A 1 88 ? 15.102 -24.344 3.113 1 62.12 88 GLY A O 1
ATOM 683 N N . PRO A 1 89 ? 13.992 -24.812 1.133 1 66.44 89 PRO A N 1
ATOM 684 C CA . PRO A 1 89 ? 14.82 -23.844 0.424 1 66.44 89 PRO A CA 1
ATOM 685 C C . PRO A 1 89 ? 14.797 -22.469 1.079 1 66.44 89 PRO A C 1
ATOM 687 O O . PRO A 1 89 ? 13.781 -22.062 1.653 1 66.44 89 PRO A O 1
ATOM 690 N N . ASP A 1 90 ? 15.891 -21.953 1.095 1 80.75 90 ASP A N 1
ATOM 691 C CA . ASP A 1 90 ? 16.047 -20.625 1.688 1 80.75 90 ASP A CA 1
ATOM 692 C C . ASP A 1 90 ? 15.445 -19.547 0.786 1 80.75 90 ASP A C 1
ATOM 694 O O . ASP A 1 90 ? 16.094 -18.547 0.499 1 80.75 90 ASP A O 1
ATOM 698 N N . SER A 1 91 ? 14.406 -19.938 -0.003 1 87.31 91 SER A N 1
ATOM 699 C CA . SER A 1 91 ? 13.703 -18.984 -0.869 1 87.31 91 SER A CA 1
ATOM 700 C C . SER A 1 91 ? 12.195 -19.109 -0.706 1 87.31 91 SER A C 1
ATOM 702 O O . SER A 1 91 ? 11.688 -20.172 -0.332 1 87.31 91 SER A O 1
ATOM 704 N N . HIS A 1 92 ? 11.555 -18.078 -0.883 1 89.62 92 HIS A N 1
ATOM 705 C CA . HIS A 1 92 ? 10.094 -18.062 -0.845 1 89.62 92 HIS A CA 1
ATOM 706 C C . HIS A 1 92 ? 9.531 -17 -1.788 1 89.62 92 HIS A C 1
ATOM 708 O O . HIS A 1 92 ? 10.281 -16.203 -2.354 1 89.62 92 HIS A O 1
ATOM 714 N N . LEU A 1 93 ? 8.234 -17.047 -1.953 1 92.56 93 LEU A N 1
ATOM 715 C CA . LEU A 1 93 ? 7.547 -16.062 -2.799 1 92.56 93 LEU A CA 1
ATOM 716 C C . LEU A 1 93 ? 7.527 -14.695 -2.137 1 92.56 93 LEU A C 1
ATOM 718 O O . LEU A 1 93 ? 7.133 -14.562 -0.975 1 92.56 93 LEU A O 1
ATOM 722 N N . LEU A 1 94 ? 7.996 -13.727 -2.891 1 94.12 94 LEU A N 1
ATOM 723 C CA . LEU A 1 94 ? 7.98 -12.344 -2.412 1 94.12 94 LEU A CA 1
ATOM 724 C C . LEU A 1 94 ? 6.75 -11.609 -2.932 1 94.12 94 LEU A C 1
ATOM 726 O O . LEU A 1 94 ? 6.195 -10.758 -2.234 1 94.12 94 LEU A O 1
ATOM 730 N N . ALA A 1 95 ? 6.43 -11.898 -4.172 1 95.94 95 ALA A N 1
ATOM 731 C CA . ALA A 1 95 ? 5.312 -11.242 -4.832 1 95.94 95 ALA A CA 1
ATOM 732 C C . ALA A 1 95 ? 4.773 -12.086 -5.98 1 95.94 95 ALA A C 1
ATOM 734 O O . ALA A 1 95 ? 5.492 -12.914 -6.539 1 95.94 95 ALA A O 1
ATOM 735 N N . VAL A 1 96 ? 3.531 -11.859 -6.277 1 95.62 96 VAL A N 1
ATOM 736 C CA . VAL A 1 96 ? 2.932 -12.461 -7.465 1 95.62 96 VAL A CA 1
ATOM 737 C C . VAL A 1 96 ? 2.189 -11.391 -8.266 1 95.62 96 VAL A C 1
ATOM 739 O O . VAL A 1 96 ? 1.667 -10.43 -7.695 1 95.62 96 VAL A O 1
ATOM 742 N N . ARG A 1 97 ? 2.186 -11.617 -9.539 1 95.12 97 ARG A N 1
ATOM 743 C CA . ARG A 1 97 ? 1.348 -10.828 -10.438 1 95.12 97 ARG A CA 1
ATOM 744 C C . ARG A 1 97 ? 0.086 -11.594 -10.82 1 95.12 97 ARG A C 1
ATOM 746 O O . ARG A 1 97 ? 0.162 -12.742 -11.273 1 95.12 97 ARG A O 1
ATOM 753 N N . ILE A 1 98 ? -1 -10.945 -10.602 1 96.19 98 ILE A N 1
ATOM 754 C CA . ILE A 1 98 ? -2.307 -11.523 -10.891 1 96.19 98 ILE A CA 1
ATOM 755 C C . ILE A 1 98 ? -2.979 -10.742 -12.016 1 96.19 98 ILE A C 1
ATOM 757 O O . ILE A 1 98 ? -2.98 -9.508 -12.008 1 96.19 98 ILE A O 1
ATOM 761 N N . ASN A 1 99 ? -3.514 -11.43 -12.977 1 95.69 99 ASN A N 1
ATOM 762 C CA . ASN A 1 99 ? -4.207 -10.711 -14.039 1 95.69 99 ASN A CA 1
ATOM 763 C C . ASN A 1 99 ? -5.648 -10.391 -13.648 1 95.69 99 ASN A C 1
ATOM 765 O O . ASN A 1 99 ? -6.059 -10.641 -12.516 1 95.69 99 ASN A O 1
ATOM 769 N N . ALA A 1 100 ? -6.387 -9.789 -14.547 1 92.31 100 ALA A N 1
ATOM 770 C CA . ALA A 1 100 ? -7.73 -9.281 -14.266 1 92.31 100 ALA A CA 1
ATOM 771 C C . ALA A 1 100 ? -8.68 -10.43 -13.93 1 92.31 100 ALA A C 1
ATOM 773 O O . ALA A 1 100 ? -9.75 -10.203 -13.352 1 92.31 100 ALA A O 1
ATOM 774 N N . TYR A 1 101 ? -8.328 -11.633 -14.25 1 93.88 101 TYR A N 1
ATOM 775 C CA . TYR A 1 101 ? -9.203 -12.781 -14.062 1 93.88 101 TYR A CA 1
ATOM 776 C C . TYR A 1 101 ? -8.766 -13.602 -12.852 1 93.88 101 TYR A C 1
ATOM 778 O O . TYR A 1 101 ? -9.312 -14.688 -12.609 1 93.88 101 TYR A O 1
ATOM 786 N N . GLY A 1 102 ? -7.754 -13.156 -12.18 1 95 102 GLY A N 1
ATOM 787 C CA . GLY A 1 102 ? -7.359 -13.812 -10.945 1 95 102 GLY A CA 1
ATOM 788 C C . GLY A 1 102 ? -6.293 -14.875 -11.141 1 95 102 GLY A C 1
ATOM 789 O O . GLY A 1 102 ? -6.027 -15.672 -10.242 1 95 102 GLY A O 1
ATOM 790 N N . LYS A 1 103 ? -5.727 -14.891 -12.281 1 96.12 103 LYS A N 1
ATOM 791 C CA . LYS A 1 103 ? -4.684 -15.875 -12.547 1 96.12 103 LYS A CA 1
ATOM 792 C C . LYS A 1 103 ? -3.303 -15.312 -12.227 1 96.12 103 LYS A C 1
ATOM 794 O O . LYS A 1 103 ? -2.973 -14.195 -12.625 1 96.12 103 LYS A O 1
ATOM 799 N N . VAL A 1 104 ? -2.549 -16.141 -11.531 1 95.44 104 VAL A N 1
ATOM 800 C CA . VAL A 1 104 ? -1.151 -15.773 -11.32 1 95.44 104 VAL A CA 1
ATOM 801 C C . VAL A 1 104 ? -0.391 -15.859 -12.648 1 95.44 104 VAL A C 1
ATOM 803 O O . VAL A 1 104 ? -0.361 -16.922 -13.281 1 95.44 104 VAL A O 1
ATOM 806 N N . VAL A 1 105 ? 0.27 -14.797 -13.031 1 95.06 105 VAL A N 1
ATOM 807 C CA . VAL A 1 105 ? 0.913 -14.781 -14.344 1 95.06 105 VAL A CA 1
ATOM 808 C C . VAL A 1 105 ? 2.412 -14.539 -14.18 1 95.06 105 VAL A C 1
ATOM 810 O O . VAL A 1 105 ? 3.176 -14.664 -15.141 1 95.06 105 VAL A O 1
ATOM 813 N N . GLN A 1 106 ? 2.885 -14.203 -13.078 1 93.44 106 GLN A N 1
ATOM 814 C CA . GLN A 1 106 ? 4.293 -13.992 -12.758 1 93.44 106 GLN A CA 1
ATOM 815 C C . GLN A 1 106 ? 4.547 -14.141 -11.258 1 93.44 106 GLN A C 1
ATOM 817 O 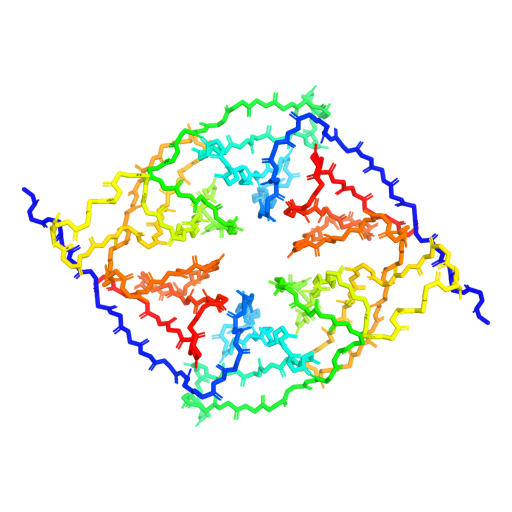O . GLN A 1 106 ? 3.697 -13.781 -10.445 1 93.44 106 GLN A O 1
ATOM 822 N N . VAL A 1 107 ? 5.699 -14.688 -10.914 1 93.38 107 VAL A N 1
ATOM 823 C CA . VAL A 1 107 ? 6.082 -14.828 -9.508 1 93.38 107 VAL A CA 1
ATOM 824 C C . VAL A 1 107 ? 7.496 -14.281 -9.305 1 93.38 107 VAL A C 1
ATOM 826 O O . VAL A 1 107 ? 8.344 -14.398 -10.195 1 93.38 107 VAL A O 1
ATOM 829 N N . MET A 1 108 ? 7.73 -13.672 -8.242 1 92.81 108 MET A N 1
ATOM 830 C CA . MET A 1 108 ? 9.055 -13.266 -7.773 1 92.81 108 MET A CA 1
ATOM 831 C C . MET A 1 108 ? 9.43 -14 -6.492 1 92.81 108 MET A C 1
ATOM 833 O O . MET A 1 108 ? 8.656 -14.016 -5.531 1 92.81 108 MET A O 1
ATOM 837 N N . ARG A 1 109 ? 10.602 -14.531 -6.516 1 93.31 109 ARG A N 1
ATOM 838 C CA . ARG A 1 109 ? 11.109 -15.266 -5.359 1 93.31 109 ARG A CA 1
ATOM 839 C C . ARG A 1 109 ? 12.383 -14.625 -4.82 1 93.31 109 ARG A C 1
ATOM 841 O O . ARG A 1 109 ? 13.133 -13.992 -5.57 1 93.31 109 ARG A O 1
ATOM 848 N N . GLY A 1 110 ? 12.594 -14.773 -3.582 1 90.88 110 GLY A N 1
ATOM 849 C CA . GLY A 1 110 ? 13.797 -14.289 -2.926 1 90.88 110 GLY A CA 1
ATOM 850 C C . GLY A 1 110 ? 14.07 -14.961 -1.597 1 90.88 110 GLY A C 1
ATOM 851 O O . GLY A 1 110 ? 13.406 -15.938 -1.244 1 90.88 110 GLY A O 1
ATOM 852 N N . PRO A 1 111 ? 15.078 -14.469 -0.982 1 89.19 111 PRO A N 1
ATOM 853 C CA . PRO A 1 111 ? 15.445 -15.094 0.292 1 89.19 111 PRO A CA 1
ATOM 854 C C . PRO A 1 111 ? 14.328 -15.008 1.333 1 89.19 111 PRO A C 1
ATOM 856 O O . PRO A 1 111 ? 13.594 -14.016 1.372 1 89.19 111 PRO A O 1
ATOM 859 N N . LYS A 1 112 ? 14.258 -15.977 2.256 1 87.56 112 LYS A N 1
ATOM 860 C CA . LYS A 1 112 ? 13.242 -16.047 3.305 1 87.56 112 LYS A CA 1
ATOM 861 C C . LYS A 1 112 ? 13.391 -14.891 4.289 1 87.56 112 LYS A C 1
ATOM 863 O O . LYS A 1 112 ? 12.453 -14.562 5.02 1 87.56 112 LYS A O 1
ATOM 868 N N . SER A 1 113 ? 14.523 -14.312 4.258 1 87.19 113 SER A N 1
ATOM 869 C CA . SER A 1 113 ? 14.742 -13.188 5.156 1 87.19 113 SER A CA 1
ATOM 870 C C . SER A 1 113 ? 14.039 -11.93 4.656 1 87.19 113 SER A C 1
ATOM 872 O O . SER A 1 113 ? 13.883 -10.961 5.402 1 87.19 113 SER A O 1
ATOM 874 N N . VAL A 1 114 ? 13.664 -11.969 3.393 1 88.69 114 VAL A N 1
ATOM 875 C CA . VAL A 1 114 ? 12.969 -10.82 2.814 1 88.69 114 VAL A CA 1
ATOM 876 C C . VAL A 1 114 ? 11.461 -11.055 2.865 1 88.69 114 VAL A C 1
ATOM 878 O O . VAL A 1 114 ? 10.945 -11.984 2.236 1 88.69 114 VAL A O 1
ATOM 881 N N . ARG A 1 115 ? 10.781 -10.195 3.586 1 90.75 115 ARG A N 1
ATOM 882 C CA . ARG A 1 115 ? 9.336 -10.305 3.783 1 90.75 115 ARG A CA 1
ATOM 883 C C . ARG A 1 115 ? 8.641 -8.984 3.441 1 90.75 115 ARG A C 1
ATOM 885 O O . ARG A 1 115 ? 8.375 -8.172 4.328 1 90.75 115 ARG A O 1
ATOM 892 N N . PRO A 1 116 ? 8.297 -8.867 2.213 1 92.75 116 PRO A N 1
ATOM 893 C CA . PRO A 1 116 ? 7.766 -7.566 1.801 1 92.75 116 PRO A CA 1
ATOM 894 C C . PRO A 1 116 ? 6.332 -7.344 2.27 1 92.75 116 PRO A C 1
ATOM 896 O O . PRO A 1 116 ? 5.543 -8.289 2.33 1 92.75 116 PRO A O 1
ATOM 899 N N . THR A 1 117 ? 6.043 -6.148 2.605 1 92.31 117 THR A N 1
ATOM 900 C CA . THR A 1 117 ? 4.672 -5.719 2.85 1 92.31 117 THR A CA 1
ATOM 901 C C . THR A 1 117 ? 4.137 -4.918 1.666 1 92.31 117 THR A C 1
ATOM 903 O O . THR A 1 117 ? 2.924 -4.738 1.527 1 92.31 117 THR A O 1
ATOM 906 N N . GLU A 1 118 ? 5.004 -4.438 0.853 1 92.25 118 GLU A N 1
ATOM 907 C CA . GLU A 1 118 ? 4.699 -3.596 -0.299 1 92.25 118 GLU A CA 1
ATOM 908 C C . GLU A 1 118 ? 5.633 -3.898 -1.468 1 92.25 118 GLU A C 1
ATOM 910 O O . GLU A 1 118 ? 6.824 -4.148 -1.27 1 92.25 118 GLU A O 1
ATOM 915 N N . VAL A 1 119 ? 5.043 -3.775 -2.684 1 91.88 119 VAL A N 1
ATOM 916 C CA . VAL A 1 119 ? 5.871 -3.816 -3.885 1 91.88 119 VAL A CA 1
ATOM 917 C C . VAL A 1 119 ? 5.355 -2.797 -4.898 1 91.88 119 VAL A C 1
ATOM 919 O O . VAL A 1 119 ? 4.148 -2.596 -5.031 1 91.88 119 VAL A O 1
ATOM 922 N N . VAL A 1 120 ? 6.246 -2.213 -5.527 1 91 120 VAL A N 1
ATOM 923 C CA . VAL A 1 120 ? 5.926 -1.289 -6.609 1 91 120 VAL A CA 1
ATOM 924 C C . VAL A 1 120 ? 6.805 -1.586 -7.82 1 91 120 VAL A C 1
ATOM 926 O O . VAL A 1 120 ? 8.031 -1.675 -7.703 1 91 120 VAL A O 1
ATOM 929 N N . GLU A 1 121 ? 6.133 -1.73 -8.906 1 88.06 121 GLU A N 1
ATOM 930 C CA . GLU A 1 121 ? 6.863 -2.09 -10.125 1 88.06 121 GLU A CA 1
ATOM 931 C C . GLU A 1 121 ? 7.535 -0.871 -10.742 1 88.06 121 GLU A C 1
ATOM 933 O O . GLU A 1 121 ? 6.922 0.193 -10.859 1 88.06 121 GLU A O 1
ATOM 938 N N . ARG A 1 122 ? 8.75 -1.124 -10.984 1 77.12 122 ARG A N 1
ATOM 939 C CA . ARG A 1 122 ? 9.531 -0.234 -11.844 1 77.12 122 ARG A CA 1
ATOM 940 C C . ARG A 1 122 ? 9.586 -0.76 -13.273 1 77.12 122 ARG A C 1
ATOM 942 O O . ARG A 1 122 ? 9.211 -1.906 -13.531 1 77.12 122 ARG A O 1
ATOM 949 N N . GLU A 1 123 ? 9.969 0.063 -14.172 1 73.94 123 GLU A N 1
ATOM 950 C CA . GLU A 1 123 ? 10.234 -0.432 -15.516 1 73.94 123 GLU A CA 1
ATOM 951 C C . GLU A 1 123 ? 11.32 -1.508 -15.508 1 73.94 123 GLU A C 1
ATOM 953 O O . GLU A 1 123 ? 12.203 -1.497 -14.641 1 73.94 123 GLU A O 1
ATOM 958 N N . GLY A 1 124 ? 11.102 -2.613 -16.391 1 69.88 124 GLY A N 1
ATOM 959 C CA . GLY A 1 124 ? 12.141 -3.607 -16.609 1 69.88 124 GLY A CA 1
ATOM 960 C C . GLY A 1 124 ? 12.023 -4.812 -15.703 1 69.88 124 GLY A C 1
ATOM 961 O O . GLY A 1 124 ? 13.023 -5.461 -15.383 1 69.88 124 GLY A O 1
ATOM 962 N N . GLY A 1 125 ? 10.93 -4.996 -15.164 1 73.31 125 GLY A N 1
ATOM 963 C CA . GLY A 1 125 ? 10.742 -6.211 -14.383 1 73.31 125 GLY A CA 1
ATOM 964 C C . GLY A 1 125 ? 11.258 -6.094 -12.961 1 73.31 125 GLY A C 1
ATOM 965 O O . GLY A 1 125 ? 11.562 -7.102 -12.32 1 73.31 125 GLY A O 1
ATOM 966 N N . LYS A 1 126 ? 11.484 -4.973 -12.477 1 87.81 126 LYS A N 1
ATOM 967 C CA . LYS A 1 126 ? 11.953 -4.719 -11.117 1 87.81 126 LYS A CA 1
ATOM 968 C C . LYS A 1 126 ? 10.805 -4.316 -10.203 1 87.81 126 LYS A C 1
ATOM 970 O O . LYS A 1 126 ? 9.898 -3.59 -10.609 1 87.81 126 LYS A O 1
ATOM 975 N N . LEU A 1 127 ? 10.914 -4.879 -9.008 1 93.44 127 LEU A N 1
ATOM 976 C CA . LEU A 1 127 ? 9.961 -4.5 -7.969 1 93.44 127 LEU A CA 1
ATOM 977 C C . LEU A 1 127 ? 10.672 -3.887 -6.77 1 93.44 127 LEU A C 1
ATOM 979 O O . LEU A 1 127 ? 11.547 -4.52 -6.172 1 93.44 127 LEU A O 1
ATOM 983 N N . TYR A 1 128 ? 10.367 -2.66 -6.5 1 93.5 128 TYR A N 1
ATOM 984 C CA . TYR A 1 128 ? 10.789 -2.09 -5.227 1 93.5 128 TYR A CA 1
ATOM 985 C C . TYR A 1 128 ? 9.945 -2.639 -4.078 1 93.5 128 TYR A C 1
ATOM 987 O O . TYR A 1 128 ? 8.727 -2.801 -4.215 1 93.5 128 TYR A O 1
ATOM 995 N N . MET A 1 129 ? 10.648 -2.844 -2.992 1 93.56 129 MET A N 1
ATOM 996 C CA . MET A 1 129 ? 9.953 -3.496 -1.89 1 93.56 129 MET A CA 1
ATOM 997 C C . MET A 1 129 ? 10.133 -2.717 -0.591 1 93.56 129 MET A C 1
ATOM 999 O O . MET A 1 129 ? 11.234 -2.271 -0.28 1 93.56 129 MET A O 1
ATOM 1003 N N . GLY A 1 130 ? 9.055 -2.541 0.133 1 91.25 130 GLY A N 1
ATOM 1004 C CA . GLY A 1 130 ? 9.07 -2.139 1.53 1 91.25 130 GLY A CA 1
ATOM 1005 C C . GLY A 1 130 ? 8.758 -3.277 2.482 1 91.25 130 GLY A C 1
ATOM 1006 O O . GLY A 1 130 ? 8.273 -4.332 2.061 1 91.25 130 GLY A O 1
ATOM 1007 N N . SER A 1 131 ? 9.109 -3.086 3.797 1 89.25 131 SER A N 1
ATOM 1008 C CA . SER A 1 131 ? 8.898 -4.113 4.812 1 89.25 131 SER A CA 1
ATOM 1009 C C . SER A 1 131 ? 8.75 -3.498 6.199 1 89.25 131 SER A C 1
ATOM 1011 O O . SER A 1 131 ? 9.359 -2.473 6.5 1 89.25 131 SER A O 1
ATOM 1013 N N . VAL A 1 132 ? 7.902 -4.148 7.004 1 84 132 VAL A N 1
ATOM 1014 C CA . VAL A 1 132 ? 7.758 -3.701 8.383 1 84 132 VAL A CA 1
ATOM 1015 C C . VAL A 1 132 ? 8.805 -4.375 9.258 1 84 132 VAL A C 1
ATOM 1017 O O . VAL A 1 132 ? 9.047 -3.953 10.398 1 84 132 VAL A O 1
ATOM 1020 N N . GLU A 1 133 ? 9.438 -5.344 8.758 1 83.56 133 GLU A N 1
ATOM 1021 C CA . GLU A 1 133 ? 10.336 -6.133 9.594 1 83.56 133 GLU A CA 1
ATOM 1022 C C . GLU A 1 133 ? 11.797 -5.82 9.273 1 83.56 133 GLU A C 1
ATOM 1024 O O . GLU A 1 133 ? 12.695 -6.141 10.062 1 83.56 133 GLU A O 1
ATOM 1029 N N . LEU A 1 134 ? 12 -5.336 8.141 1 82.75 134 LEU A N 1
ATOM 1030 C CA . LEU A 1 134 ? 13.367 -5.129 7.68 1 82.75 134 LEU A CA 1
ATOM 1031 C C . LEU A 1 134 ? 13.727 -3.646 7.688 1 82.75 134 LEU A C 1
ATOM 1033 O O . LEU A 1 134 ? 12.898 -2.803 7.332 1 82.75 134 LEU A O 1
ATOM 1037 N N . PRO A 1 135 ? 14.945 -3.371 7.992 1 87.19 135 PRO A N 1
ATOM 1038 C CA . PRO A 1 135 ? 15.375 -1.976 8.117 1 87.19 135 PRO A CA 1
ATOM 1039 C C . PRO A 1 135 ? 15.922 -1.407 6.809 1 87.19 135 PRO A C 1
ATOM 1041 O O . PRO A 1 135 ? 16.922 -0.684 6.816 1 87.19 135 PRO A O 1
ATOM 1044 N N . TYR A 1 136 ? 15.391 -1.918 5.695 1 86.19 136 TYR A N 1
ATOM 1045 C CA . TYR A 1 136 ? 15.883 -1.426 4.414 1 86.19 136 TYR A CA 1
ATOM 1046 C C . TYR A 1 136 ? 14.797 -1.517 3.346 1 86.19 136 TYR A C 1
ATOM 1048 O O . TYR A 1 136 ? 13.836 -2.279 3.488 1 86.19 136 TYR A O 1
ATOM 1056 N N . VAL A 1 137 ? 14.945 -0.672 2.354 1 89.38 137 VAL A N 1
ATOM 1057 C CA . VAL A 1 137 ? 14.227 -0.829 1.095 1 89.38 137 VAL A CA 1
ATOM 1058 C C . VAL A 1 137 ? 15.078 -1.609 0.102 1 89.38 137 VAL A C 1
ATOM 1060 O O . VAL A 1 137 ? 16.297 -1.397 0.02 1 89.38 137 VAL A O 1
ATOM 1063 N N . ALA A 1 138 ? 14.383 -2.486 -0.604 1 90.75 138 ALA A N 1
ATOM 1064 C CA . ALA A 1 138 ? 15.109 -3.35 -1.536 1 90.75 138 ALA A CA 1
ATOM 1065 C C . ALA A 1 138 ? 14.398 -3.41 -2.887 1 90.75 138 ALA A C 1
ATOM 1067 O O . ALA A 1 138 ? 13.273 -2.916 -3.029 1 90.75 138 ALA A O 1
ATOM 1068 N N . VAL A 1 139 ? 15.172 -3.893 -3.857 1 91.38 139 VAL A N 1
ATOM 1069 C CA . VAL A 1 139 ? 14.617 -4.148 -5.184 1 91.38 139 VAL A CA 1
ATOM 1070 C C . VAL A 1 139 ? 14.867 -5.602 -5.578 1 91.38 139 VAL A C 1
ATOM 1072 O O . VAL A 1 139 ? 15.938 -6.148 -5.312 1 91.38 139 VAL A O 1
ATOM 1075 N N . VAL A 1 140 ? 13.883 -6.262 -6.043 1 90.62 140 VAL A N 1
ATOM 1076 C CA . VAL A 1 140 ? 14.008 -7.605 -6.59 1 90.62 140 VAL A CA 1
ATOM 1077 C C . VAL A 1 140 ? 13.852 -7.562 -8.109 1 90.62 140 VAL A C 1
ATOM 1079 O O . VAL A 1 140 ? 13.008 -6.836 -8.633 1 90.62 140 VAL A O 1
ATOM 1082 N N . SER A 1 141 ? 14.75 -8.203 -8.805 1 87.75 141 SER A N 1
ATOM 1083 C CA . SER A 1 141 ? 14.734 -8.219 -10.266 1 87.75 141 SER A CA 1
ATOM 1084 C C . SER A 1 141 ? 14.945 -9.633 -10.805 1 87.75 141 SER A C 1
ATOM 1086 O O . SER A 1 141 ? 15.555 -10.469 -10.141 1 87.75 141 SER A O 1
ATOM 1088 N N . GLU A 1 142 ? 14.305 -9.844 -11.953 1 80.19 142 GLU A N 1
ATOM 1089 C CA . GLU A 1 142 ? 14.484 -11.141 -12.617 1 80.19 142 GLU A CA 1
ATOM 1090 C C . GLU A 1 142 ? 15.93 -11.336 -13.055 1 80.19 142 GLU A C 1
ATOM 1092 O O . GLU A 1 142 ? 16.625 -10.367 -13.375 1 80.19 142 GLU A O 1
ATOM 1097 N N . TYR B 1 1 ? 11.547 -27.438 -13.117 1 31.77 1 TYR B N 1
ATOM 1098 C CA . TYR B 1 1 ? 11.5 -25.969 -13.141 1 31.77 1 TYR B CA 1
ATOM 1099 C C . TYR B 1 1 ? 12.18 -25.391 -11.914 1 31.77 1 TYR B C 1
ATOM 1101 O O . TYR B 1 1 ? 11.766 -25.641 -10.781 1 31.77 1 TYR B O 1
ATOM 1109 N N . VAL B 1 2 ? 13.484 -25.328 -11.945 1 42.03 2 VAL B N 1
ATOM 1110 C CA . VAL B 1 2 ? 14.188 -24.781 -10.781 1 42.03 2 VAL B CA 1
ATOM 1111 C C . VAL B 1 2 ? 13.664 -23.375 -10.469 1 42.03 2 VAL B C 1
ATOM 1113 O O . VAL B 1 2 ? 13.82 -22.469 -11.281 1 42.03 2 VAL B O 1
ATOM 1116 N N . PRO B 1 3 ? 12.875 -23.359 -9.461 1 54.53 3 PRO B N 1
ATOM 1117 C CA . PRO B 1 3 ? 12.273 -22.031 -9.273 1 54.53 3 PRO B CA 1
ATOM 1118 C C . PRO B 1 3 ? 13.32 -20.922 -9.18 1 54.53 3 PRO B C 1
ATOM 1120 O O . PRO B 1 3 ? 14.344 -21.094 -8.516 1 54.53 3 PRO B O 1
ATOM 1123 N N . LYS B 1 4 ? 13.617 -20.25 -10.391 1 65 4 LYS B N 1
ATOM 1124 C CA . LYS B 1 4 ? 14.609 -19.172 -10.461 1 65 4 LYS B CA 1
ATOM 1125 C C . LYS B 1 4 ? 14.414 -18.172 -9.336 1 65 4 LYS B C 1
ATOM 1127 O O . LYS B 1 4 ? 13.289 -17.766 -9.055 1 65 4 LYS B O 1
ATOM 1132 N N . THR B 1 5 ? 15.414 -18.141 -8.391 1 71.75 5 THR B N 1
ATOM 1133 C CA . THR B 1 5 ? 15.43 -17.109 -7.363 1 71.75 5 THR B CA 1
ATOM 1134 C C . THR B 1 5 ? 15.859 -15.766 -7.957 1 71.75 5 THR B C 1
ATOM 1136 O O . THR B 1 5 ? 16.844 -15.688 -8.688 1 71.75 5 THR B O 1
ATOM 1139 N N . ASN B 1 6 ? 15.008 -14.852 -7.789 1 85.75 6 ASN B N 1
ATOM 1140 C CA . ASN B 1 6 ? 15.328 -13.508 -8.25 1 85.75 6 ASN B CA 1
ATOM 1141 C C . ASN B 1 6 ? 16.391 -12.852 -7.363 1 85.75 6 ASN B C 1
ATOM 1143 O O . ASN B 1 6 ? 16.688 -13.352 -6.281 1 85.75 6 ASN B O 1
ATOM 1147 N N . ARG B 1 7 ? 17.109 -11.953 -7.961 1 86 7 ARG B N 1
ATOM 1148 C CA . ARG B 1 7 ? 18.141 -11.234 -7.238 1 86 7 ARG B CA 1
ATOM 1149 C C . ARG B 1 7 ? 17.547 -10.078 -6.438 1 86 7 ARG B C 1
ATOM 1151 O O . ARG B 1 7 ? 16.797 -9.273 -6.973 1 86 7 ARG B O 1
ATOM 1158 N N . VAL B 1 8 ? 17.812 -10.086 -5.078 1 87.25 8 VAL B N 1
ATOM 1159 C CA . VAL B 1 8 ? 17.375 -9 -4.203 1 87.25 8 VAL B CA 1
ATOM 1160 C C . VAL B 1 8 ? 18.547 -8.086 -3.885 1 87.25 8 VAL B C 1
ATOM 1162 O O . VAL B 1 8 ? 19.625 -8.555 -3.486 1 87.25 8 VAL B O 1
ATOM 1165 N N . THR B 1 9 ? 18.438 -6.777 -4.164 1 88.81 9 THR B N 1
ATOM 1166 C CA . THR B 1 9 ? 19.453 -5.77 -3.867 1 88.81 9 THR B CA 1
ATOM 1167 C C . THR B 1 9 ? 18.922 -4.742 -2.877 1 88.81 9 THR B C 1
ATOM 1169 O O . THR B 1 9 ? 17.828 -4.195 -3.07 1 88.81 9 THR B O 1
ATOM 1172 N N . VAL B 1 10 ? 19.719 -4.473 -1.815 1 89.81 10 VAL B N 1
ATOM 1173 C CA . VAL B 1 10 ? 19.359 -3.439 -0.85 1 89.81 10 VAL B CA 1
ATOM 1174 C C . VAL B 1 10 ? 19.656 -2.061 -1.43 1 89.81 10 VAL B C 1
ATOM 1176 O O . VAL B 1 10 ? 20.766 -1.815 -1.915 1 89.81 10 VAL B O 1
ATOM 1179 N N . LEU B 1 11 ? 18.719 -1.204 -1.405 1 86.88 11 LEU B N 1
ATOM 1180 C CA . LEU B 1 11 ? 18.891 0.146 -1.933 1 86.88 11 LEU B CA 1
ATOM 1181 C C . LEU B 1 11 ? 19.266 1.119 -0.821 1 86.88 11 LEU B C 1
ATOM 1183 O O . LEU B 1 11 ? 20.141 1.969 -1.005 1 86.88 11 LEU B O 1
ATOM 1187 N N . GLN B 1 12 ? 18.641 1.039 0.234 1 85.25 12 GLN B N 1
ATOM 1188 C CA . GLN B 1 12 ? 18.844 1.915 1.384 1 85.25 12 GLN B CA 1
ATOM 1189 C C . GLN B 1 12 ? 18.672 1.153 2.693 1 85.25 12 GLN B C 1
ATOM 1191 O O . GLN B 1 12 ? 17.594 0.644 2.98 1 85.25 12 GLN B O 1
ATOM 1196 N N . SER B 1 13 ? 19.703 1.162 3.402 1 86.5 13 SER B N 1
ATOM 1197 C CA . SER B 1 13 ? 19.672 0.515 4.711 1 86.5 13 SER B CA 1
ATOM 1198 C C . SER B 1 13 ? 19.656 1.542 5.836 1 86.5 13 SER B C 1
ATOM 1200 O O . SER B 1 13 ? 19.703 2.748 5.582 1 86.5 13 SER B O 1
ATOM 1202 N N . GLY B 1 14 ? 19.422 1.079 6.984 1 86.19 14 GLY B N 1
ATOM 1203 C CA . GLY B 1 14 ? 19.484 1.944 8.148 1 86.19 14 GLY B CA 1
ATOM 1204 C C . GLY B 1 14 ? 18.203 2.719 8.383 1 86.19 14 GLY B C 1
ATOM 1205 O O . GLY B 1 14 ? 18.219 3.807 8.969 1 86.19 14 GLY B O 1
ATOM 1206 N N . ILE B 1 15 ? 17.234 2.25 7.746 1 85 15 ILE B N 1
ATOM 1207 C CA . ILE B 1 15 ? 15.953 2.912 7.969 1 85 15 ILE B CA 1
ATOM 1208 C C . ILE B 1 15 ? 15.023 1.987 8.75 1 85 15 ILE B C 1
ATOM 1210 O O . ILE B 1 15 ? 15.078 0.765 8.594 1 85 15 ILE B O 1
ATOM 1214 N N . THR B 1 16 ? 14.164 2.631 9.547 1 81.25 16 THR B N 1
ATOM 1215 C CA . THR B 1 16 ? 13.312 1.846 10.43 1 81.25 16 THR B CA 1
ATOM 1216 C C . THR B 1 16 ? 11.914 1.689 9.836 1 81.25 16 THR B C 1
ATOM 1218 O O . THR B 1 16 ? 11.219 2.68 9.609 1 81.25 16 THR B O 1
ATOM 1221 N N . TYR B 1 17 ? 11.516 0.444 9.625 1 84.62 17 TYR B N 1
ATOM 1222 C CA . TYR B 1 17 ? 10.133 0.077 9.328 1 84.62 17 TYR B CA 1
ATOM 1223 C C . TYR B 1 17 ? 9.641 0.79 8.078 1 84.62 17 TYR B C 1
ATOM 1225 O O . TYR B 1 17 ? 8.664 1.537 8.125 1 84.62 17 TYR B O 1
ATOM 1233 N N . PRO B 1 18 ? 10.367 0.6 6.957 1 83.44 18 PRO B N 1
ATOM 1234 C CA . PRO B 1 18 ? 9.859 1.131 5.688 1 83.44 18 PRO B CA 1
ATOM 1235 C C . PRO B 1 18 ? 8.648 0.359 5.172 1 83.44 18 PRO B C 1
ATOM 1237 O O . PRO B 1 18 ? 8.766 -0.418 4.223 1 83.44 18 PRO B O 1
ATOM 1240 N N . ASN B 1 19 ? 7.5 0.667 5.688 1 85.69 19 ASN B N 1
ATOM 1241 C CA . ASN B 1 19 ? 6.289 -0.117 5.48 1 85.69 19 ASN B CA 1
ATOM 1242 C C . ASN B 1 19 ? 5.719 0.087 4.082 1 85.69 19 ASN B C 1
ATOM 1244 O O . ASN B 1 19 ? 5.664 -0.851 3.285 1 85.69 19 ASN B O 1
ATOM 1248 N N . GLY B 1 20 ? 5.457 1.316 3.701 1 91.62 20 GLY B N 1
ATOM 1249 C CA . GLY B 1 20 ? 4.875 1.657 2.414 1 91.62 20 GLY B CA 1
ATOM 1250 C C . GLY B 1 20 ? 5.805 2.463 1.53 1 91.62 20 GLY B C 1
ATOM 1251 O O . GLY B 1 20 ? 6.574 3.291 2.021 1 91.62 20 GLY B O 1
ATOM 1252 N N . LEU B 1 21 ? 5.75 2.197 0.236 1 92.56 21 LEU B N 1
ATOM 1253 C CA . LEU B 1 21 ? 6.508 3.039 -0.684 1 92.56 21 LEU B CA 1
ATOM 1254 C C . LEU B 1 21 ? 5.738 3.252 -1.984 1 92.56 21 LEU B C 1
ATOM 1256 O O . LEU B 1 21 ? 4.844 2.471 -2.316 1 92.56 21 LEU B O 1
ATOM 1260 N N . ALA B 1 22 ? 5.996 4.297 -2.652 1 92.75 22 ALA B N 1
ATOM 1261 C CA . ALA B 1 22 ? 5.441 4.652 -3.955 1 92.75 22 ALA B CA 1
ATOM 1262 C C . ALA B 1 22 ? 6.504 5.281 -4.852 1 92.75 22 ALA B C 1
ATOM 1264 O O . ALA B 1 22 ? 7.449 5.906 -4.359 1 92.75 22 ALA B O 1
ATOM 1265 N N . ILE B 1 23 ? 6.316 5.062 -6.082 1 91.75 23 ILE B N 1
ATOM 1266 C CA . ILE B 1 23 ? 7.211 5.684 -7.051 1 91.75 23 ILE B CA 1
ATOM 1267 C C . ILE B 1 23 ? 6.625 7.012 -7.523 1 91.75 23 ILE B C 1
ATOM 1269 O O . ILE B 1 23 ? 5.414 7.121 -7.73 1 91.75 23 ILE B O 1
ATOM 1273 N N . SER B 1 24 ? 7.504 7.973 -7.695 1 91.19 24 SER B N 1
ATOM 1274 C CA . SER B 1 24 ? 7.074 9.273 -8.195 1 91.19 24 SER B CA 1
ATOM 1275 C C . SER B 1 24 ? 6.523 9.164 -9.617 1 91.19 24 SER B C 1
ATOM 1277 O O . SER B 1 24 ? 6.836 8.219 -10.336 1 91.19 24 SER B O 1
ATOM 1279 N N . THR B 1 25 ? 5.73 10.148 -9.945 1 86.5 25 THR B N 1
ATOM 1280 C CA . THR B 1 25 ? 5.078 10.156 -11.25 1 86.5 25 THR B CA 1
ATOM 1281 C C . THR B 1 25 ? 6.109 10.141 -12.367 1 86.5 25 THR B C 1
ATOM 1283 O O . THR B 1 25 ? 5.93 9.461 -13.383 1 86.5 25 THR B O 1
ATOM 1286 N N . ASP B 1 26 ? 7.152 10.906 -12.242 1 87.88 26 ASP B N 1
ATOM 1287 C CA . ASP B 1 26 ? 8.188 10.977 -13.273 1 87.88 26 ASP B CA 1
ATOM 1288 C C . ASP B 1 26 ? 9.18 9.82 -13.133 1 87.88 26 ASP B C 1
ATOM 1290 O O . ASP B 1 26 ? 10.164 9.75 -13.859 1 87.88 26 ASP B O 1
ATOM 1294 N N . ARG B 1 27 ? 8.953 8.992 -12.07 1 90.12 27 ARG B N 1
ATOM 1295 C CA . ARG B 1 27 ? 9.68 7.746 -11.852 1 90.12 27 ARG B CA 1
ATOM 1296 C C . ARG B 1 27 ? 11.148 8.016 -11.523 1 90.12 27 ARG B C 1
ATOM 1298 O O . ARG B 1 27 ? 12.031 7.258 -11.938 1 90.12 27 ARG B O 1
ATOM 1305 N N . THR B 1 28 ? 11.422 9.133 -10.852 1 92.5 28 THR B N 1
ATOM 1306 C CA . THR B 1 28 ? 12.805 9.477 -10.531 1 92.5 28 THR B CA 1
ATOM 1307 C C . THR B 1 28 ? 13.133 9.133 -9.086 1 92.5 28 THR B C 1
ATOM 1309 O O . THR B 1 28 ? 14.305 9.086 -8.695 1 92.5 28 THR B O 1
ATOM 1312 N N . HIS B 1 29 ? 12.125 8.945 -8.289 1 93.44 29 HIS B N 1
ATOM 1313 C CA . HIS B 1 29 ? 12.398 8.664 -6.883 1 93.44 29 HIS B CA 1
ATOM 1314 C C . HIS B 1 29 ? 11.25 7.906 -6.238 1 93.44 29 HIS B C 1
ATOM 1316 O O . HIS B 1 29 ? 10.148 7.844 -6.797 1 93.44 29 HIS B O 1
ATOM 1322 N N . LEU B 1 30 ? 11.594 7.273 -5.129 1 93.31 30 LEU B N 1
ATOM 1323 C CA . LEU B 1 30 ? 10.633 6.602 -4.258 1 93.31 30 LEU B CA 1
ATOM 1324 C C . LEU B 1 30 ? 10.281 7.473 -3.061 1 93.31 30 LEU B C 1
ATOM 1326 O O . LEU B 1 30 ? 11.148 8.164 -2.516 1 93.31 30 LEU B O 1
ATOM 1330 N N . PHE B 1 31 ? 9.023 7.395 -2.74 1 94.19 31 PHE B N 1
ATOM 1331 C CA . PHE B 1 31 ? 8.562 7.852 -1.434 1 94.19 31 PHE B CA 1
ATOM 1332 C C . PHE B 1 31 ? 8.414 6.68 -0.472 1 94.19 31 PHE B C 1
ATOM 1334 O O . PHE B 1 31 ? 7.719 5.707 -0.774 1 94.19 31 PHE B O 1
ATOM 1341 N N . VAL B 1 32 ? 9.055 6.844 0.671 1 94.88 32 VAL B N 1
ATOM 1342 C CA . VAL B 1 32 ? 9.055 5.738 1.622 1 94.88 32 VAL B CA 1
ATOM 1343 C C . VAL B 1 32 ? 8.484 6.207 2.959 1 94.88 32 VAL B C 1
ATOM 1345 O O . VAL B 1 32 ? 8.922 7.219 3.51 1 94.88 32 VAL B O 1
ATOM 1348 N N . ALA B 1 33 ? 7.516 5.484 3.414 1 95.31 33 ALA B N 1
ATOM 1349 C CA . ALA B 1 33 ? 6.953 5.762 4.734 1 95.31 33 ALA B CA 1
ATOM 1350 C C . ALA B 1 33 ? 7.75 5.062 5.828 1 95.31 33 ALA B C 1
ATOM 1352 O O . ALA B 1 33 ? 7.895 3.838 5.816 1 95.31 33 ALA B O 1
ATOM 1353 N N . LEU B 1 34 ? 8.266 5.812 6.738 1 93.88 34 LEU B N 1
ATOM 1354 C CA . LEU B 1 34 ? 8.906 5.289 7.938 1 93.88 34 LEU B CA 1
ATOM 1355 C C . LEU B 1 34 ? 7.961 5.348 9.133 1 93.88 34 LEU B C 1
ATOM 1357 O O . LEU B 1 34 ? 7.789 6.402 9.742 1 93.88 34 LEU B O 1
ATOM 1361 N N . THR B 1 35 ? 7.395 4.215 9.445 1 92.56 35 THR B N 1
ATOM 1362 C CA . THR B 1 35 ? 6.289 4.176 10.398 1 92.56 35 THR B CA 1
ATOM 1363 C C . THR B 1 35 ? 6.758 4.609 11.789 1 92.56 35 THR B C 1
ATOM 1365 O O . THR B 1 35 ? 6.168 5.512 12.391 1 92.56 35 THR B O 1
ATOM 1368 N N . GLY B 1 36 ? 7.785 4.012 12.266 1 89.5 36 GLY B N 1
ATOM 1369 C CA . GLY B 1 36 ? 8.25 4.281 13.617 1 89.5 36 GLY B CA 1
ATOM 1370 C C . GLY B 1 36 ? 8.547 5.746 13.867 1 89.5 36 GLY B C 1
ATOM 1371 O O . GLY B 1 36 ? 7.934 6.379 14.727 1 89.5 36 GLY B O 1
ATOM 1372 N N . PRO B 1 37 ? 9.406 6.332 13.047 1 92 37 PRO B N 1
ATOM 1373 C CA . PRO B 1 37 ? 9.828 7.727 13.219 1 92 37 PRO B CA 1
ATOM 1374 C C . PRO B 1 37 ? 8.75 8.719 12.797 1 92 37 PRO B C 1
ATOM 1376 O O . PRO B 1 37 ? 8.898 9.93 13.016 1 92 37 PRO B O 1
ATOM 1379 N N . CYS B 1 38 ? 7.66 8.234 12.148 1 94.94 38 CYS B N 1
ATOM 1380 C CA . CYS B 1 38 ? 6.625 9.102 11.609 1 94.94 38 CYS B CA 1
ATOM 1381 C C . CYS B 1 38 ? 7.211 10.102 10.617 1 94.94 38 CYS B C 1
ATOM 1383 O O . CYS B 1 38 ? 6.965 11.305 10.727 1 94.94 38 CYS B O 1
ATOM 1385 N N . LYS B 1 39 ? 7.965 9.578 9.711 1 95.06 39 LYS B N 1
ATOM 1386 C CA . LYS B 1 39 ? 8.641 10.375 8.695 1 95.06 39 LYS B CA 1
ATOM 1387 C C . LYS B 1 39 ? 8.484 9.758 7.312 1 95.06 39 LYS B C 1
ATOM 1389 O O . LYS B 1 39 ? 8.18 8.57 7.188 1 95.06 39 LYS B O 1
ATOM 1394 N N . LEU B 1 40 ? 8.688 10.656 6.32 1 95.88 40 LEU B N 1
ATOM 1395 C CA . LEU B 1 40 ? 8.805 10.227 4.93 1 95.88 40 LEU B CA 1
ATOM 1396 C C . LEU B 1 40 ? 10.219 10.469 4.402 1 95.88 40 LEU B C 1
ATOM 1398 O O . LEU B 1 40 ? 10.836 11.484 4.715 1 95.88 40 LEU B O 1
ATOM 1402 N N . LEU B 1 41 ? 10.586 9.531 3.656 1 95.81 41 LEU B N 1
ATOM 1403 C CA . LEU B 1 41 ? 11.898 9.57 3.018 1 95.81 41 LEU B CA 1
ATOM 1404 C C . LEU B 1 41 ? 11.766 9.562 1.499 1 95.81 41 LEU B C 1
ATOM 1406 O O . LEU B 1 41 ? 10.914 8.859 0.951 1 95.81 41 LEU B O 1
ATOM 1410 N N . ARG B 1 42 ? 12.625 10.398 0.909 1 95.31 42 ARG B N 1
ATOM 1411 C CA . ARG B 1 42 ? 12.781 10.344 -0.542 1 95.31 42 ARG B CA 1
ATOM 1412 C C . ARG B 1 42 ? 14.062 9.602 -0.925 1 95.31 42 ARG B C 1
ATOM 1414 O O . ARG B 1 42 ? 15.148 9.938 -0.438 1 95.31 42 ARG B O 1
ATOM 1421 N N . TYR B 1 43 ? 13.938 8.617 -1.734 1 94.62 43 TYR B N 1
ATOM 1422 C CA . TYR B 1 43 ? 15.07 7.875 -2.277 1 94.62 43 TYR B CA 1
ATOM 1423 C C . TYR B 1 43 ? 15.148 8.023 -3.791 1 94.62 43 TYR B C 1
ATOM 1425 O O . TYR B 1 43 ? 14.25 7.586 -4.512 1 94.62 43 TYR B O 1
ATOM 1433 N N . TRP B 1 44 ? 16.266 8.531 -4.281 1 94.56 44 TRP B N 1
ATOM 1434 C CA . TRP B 1 44 ? 16.422 8.781 -5.711 1 94.56 44 TRP B CA 1
ATOM 1435 C C . TRP B 1 44 ? 16.875 7.527 -6.445 1 94.56 44 TRP B C 1
ATOM 1437 O O . TRP B 1 44 ? 17.828 6.867 -6.031 1 94.56 44 TRP B O 1
ATOM 1447 N N . ILE B 1 45 ? 16.156 7.27 -7.531 1 92.38 45 ILE B N 1
ATOM 1448 C CA . ILE B 1 45 ? 16.469 6.039 -8.242 1 92.38 45 ILE B CA 1
ATOM 1449 C C . ILE B 1 45 ? 16.938 6.375 -9.656 1 92.38 45 ILE B C 1
ATOM 1451 O O . ILE B 1 45 ? 17.484 5.516 -10.359 1 92.38 45 ILE B O 1
ATOM 1455 N N . LYS B 1 46 ? 16.797 7.535 -10.117 1 92.31 46 LYS B N 1
ATOM 1456 C CA . LYS B 1 46 ? 17.219 8.016 -11.43 1 92.31 46 LYS B CA 1
ATOM 1457 C C . LYS B 1 46 ? 17.781 9.438 -11.336 1 92.31 46 LYS B C 1
ATOM 1459 O O . LYS B 1 46 ? 17.391 10.203 -10.453 1 92.31 46 LYS B O 1
ATOM 1464 N N . GLY B 1 47 ? 18.656 9.766 -12.305 1 94.31 47 GLY B N 1
ATOM 1465 C CA . GLY B 1 47 ? 19.219 11.102 -12.367 1 94.31 47 GLY B CA 1
ATOM 1466 C C . GLY B 1 47 ? 20.5 11.25 -11.586 1 94.31 47 GLY B C 1
ATOM 1467 O O . GLY B 1 47 ? 21.094 10.258 -11.156 1 94.31 47 GLY B O 1
ATOM 1468 N N . PRO B 1 48 ? 20.969 12.484 -11.375 1 96.06 48 PRO B N 1
ATOM 1469 C CA . PRO B 1 48 ? 22.281 12.727 -10.766 1 96.06 48 PRO B CA 1
ATOM 1470 C C . PRO B 1 48 ? 22.328 12.32 -9.297 1 96.06 48 PRO B C 1
ATOM 1472 O O . PRO B 1 48 ? 23.406 12.055 -8.766 1 96.06 48 PRO B O 1
ATOM 1475 N N . LYS B 1 49 ? 21.234 12.219 -8.68 1 95.5 49 LYS B N 1
ATOM 1476 C CA . LYS B 1 49 ? 21.203 11.883 -7.262 1 95.5 49 LYS B CA 1
ATOM 1477 C C . LYS B 1 49 ? 20.875 10.414 -7.051 1 95.5 49 LYS B C 1
ATOM 1479 O O . LYS B 1 49 ? 20.719 9.961 -5.914 1 95.5 49 LYS B O 1
ATOM 1484 N N . ALA B 1 50 ? 20.781 9.641 -8.07 1 93.12 50 ALA B N 1
ATOM 1485 C CA . ALA B 1 50 ? 20.406 8.234 -7.957 1 93.12 50 ALA B CA 1
ATOM 1486 C C . ALA B 1 50 ? 21.281 7.523 -6.922 1 93.12 50 ALA B C 1
ATOM 1488 O O . ALA B 1 50 ? 22.5 7.699 -6.895 1 93.12 50 ALA B O 1
ATOM 1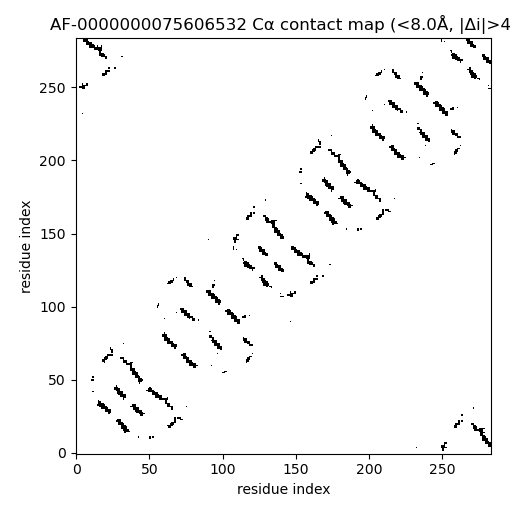489 N N . GLY B 1 51 ? 20.562 6.781 -6.004 1 92.25 51 GLY B N 1
ATOM 1490 C CA . GLY B 1 51 ? 21.266 6.027 -4.98 1 92.25 51 GLY B CA 1
ATOM 1491 C C . GLY B 1 51 ? 21.375 6.766 -3.658 1 92.25 51 GLY B C 1
ATOM 1492 O O . GLY B 1 51 ? 21.906 6.234 -2.686 1 92.25 51 GLY B O 1
ATOM 1493 N N . THR B 1 52 ? 20.812 7.973 -3.645 1 94.94 52 THR B N 1
ATOM 1494 C CA . THR B 1 52 ? 20.844 8.734 -2.404 1 94.94 52 THR B CA 1
ATOM 1495 C C . THR B 1 52 ? 19.422 8.938 -1.863 1 94.94 52 THR B C 1
ATOM 1497 O O . THR B 1 52 ? 18.438 8.734 -2.582 1 94.94 52 THR B O 1
ATOM 1500 N N . SER B 1 53 ? 19.391 9.219 -0.562 1 94.88 53 SER B N 1
ATOM 1501 C CA . SER B 1 53 ? 18.109 9.5 0.078 1 94.88 53 SER B CA 1
ATOM 1502 C C . SER B 1 53 ? 18.156 10.805 0.865 1 94.88 53 SER B C 1
ATOM 1504 O O . SER B 1 53 ? 19.25 11.305 1.184 1 94.88 53 SER B O 1
ATOM 1506 N N . GLU B 1 54 ? 17.047 11.406 1.073 1 95.62 54 GLU B N 1
ATOM 1507 C CA . GLU B 1 54 ? 16.891 12.594 1.907 1 95.62 54 GLU B CA 1
ATOM 1508 C C . GLU B 1 54 ? 15.562 12.578 2.648 1 95.62 54 GLU B C 1
ATOM 1510 O O . GLU B 1 54 ? 14.578 12.016 2.156 1 95.62 54 GLU B O 1
ATOM 1515 N N . PRO B 1 55 ? 15.602 13.172 3.844 1 95.12 55 PRO B N 1
ATOM 1516 C CA . PRO B 1 55 ? 14.312 13.344 4.516 1 95.12 55 PRO B CA 1
ATOM 1517 C C . PRO B 1 55 ? 13.336 14.211 3.715 1 95.12 55 PRO B C 1
ATOM 1519 O O . PRO B 1 55 ? 13.75 15.188 3.08 1 95.12 55 PRO B O 1
ATOM 1522 N N . LEU B 1 56 ? 12.109 13.82 3.715 1 95.81 56 LEU B N 1
ATOM 1523 C CA . LEU B 1 56 ? 11.117 14.578 2.961 1 95.81 56 LEU B CA 1
ATOM 1524 C C . LEU B 1 56 ? 10.18 15.328 3.898 1 95.81 56 LEU B C 1
ATOM 1526 O O . LEU B 1 56 ? 9.906 16.516 3.695 1 95.81 56 LEU B O 1
ATOM 1530 N N . ALA B 1 57 ? 9.609 14.625 4.914 1 96 57 ALA B N 1
ATOM 1531 C CA . ALA B 1 57 ? 8.602 15.266 5.758 1 96 57 ALA B CA 1
ATOM 1532 C C . ALA B 1 57 ? 8.438 14.523 7.078 1 96 57 ALA B C 1
ATOM 1534 O O . ALA B 1 57 ? 8.602 13.305 7.137 1 96 57 ALA B O 1
ATOM 1535 N N . ASP B 1 58 ? 8.07 15.273 8.125 1 95.62 58 ASP B N 1
ATOM 1536 C CA . ASP B 1 58 ? 7.414 14.719 9.305 1 95.62 58 ASP B CA 1
ATOM 1537 C C . ASP B 1 58 ? 5.902 14.633 9.102 1 95.62 58 ASP B C 1
ATOM 1539 O O . ASP B 1 58 ? 5.293 15.562 8.555 1 95.62 58 ASP B O 1
ATOM 1543 N N . VAL B 1 59 ? 5.402 13.539 9.5 1 94.56 59 VAL B N 1
ATOM 1544 C CA . VAL B 1 59 ? 3.955 13.414 9.367 1 94.56 59 VAL B CA 1
ATOM 1545 C C . VAL B 1 59 ? 3.312 13.32 10.75 1 94.56 59 VAL B C 1
ATOM 1547 O O . VAL B 1 59 ? 3.941 12.852 11.703 1 94.56 59 VAL B O 1
ATOM 1550 N N . PRO B 1 60 ? 2.068 13.773 10.883 1 93.81 60 PRO B N 1
ATOM 1551 C CA . PRO B 1 60 ? 1.438 13.914 12.195 1 93.81 60 PRO B CA 1
ATOM 1552 C C . PRO B 1 60 ? 0.874 12.594 12.727 1 93.81 60 PRO B C 1
ATOM 1554 O O . PRO B 1 60 ? 0.069 12.594 13.656 1 93.81 60 PRO B O 1
ATOM 1557 N N . GLY B 1 61 ? 1.214 11.492 12.258 1 94.25 61 GLY B N 1
ATOM 1558 C CA . GLY B 1 61 ? 0.786 10.164 12.664 1 94.25 61 GLY B CA 1
ATOM 1559 C C . GLY B 1 61 ? 1.729 9.062 12.211 1 94.25 61 GLY B C 1
ATOM 1560 O O . GLY B 1 61 ? 2.785 9.344 11.641 1 94.25 61 GLY B O 1
ATOM 1561 N N . TYR B 1 62 ? 1.347 7.863 12.602 1 94.25 62 TYR B N 1
ATOM 1562 C CA . TYR B 1 62 ? 2.119 6.699 12.18 1 94.25 62 TYR B CA 1
ATOM 1563 C C . TYR B 1 62 ? 1.739 6.277 10.766 1 94.25 62 TYR B C 1
ATOM 1565 O O . TYR B 1 62 ? 0.677 5.688 10.555 1 94.25 62 TYR B O 1
ATOM 1573 N N . PRO B 1 63 ? 2.674 6.621 9.836 1 94.88 63 PRO B N 1
ATOM 1574 C CA . PRO B 1 63 ? 2.344 6.27 8.453 1 94.88 63 PRO B CA 1
ATOM 1575 C C . PRO B 1 63 ? 2.443 4.77 8.188 1 94.88 63 PRO B C 1
ATOM 1577 O O . PRO B 1 63 ? 3.318 4.098 8.734 1 94.88 63 PRO B O 1
ATOM 1580 N N . ASP B 1 64 ? 1.551 4.281 7.379 1 93.5 64 ASP B N 1
ATOM 1581 C CA . ASP B 1 64 ? 1.599 2.898 6.922 1 93.5 64 ASP B CA 1
ATOM 1582 C C . ASP B 1 64 ? 1.924 2.826 5.43 1 93.5 64 ASP B C 1
ATOM 1584 O O . ASP B 1 64 ? 3.078 2.996 5.031 1 93.5 64 ASP B O 1
ATOM 1588 N N . ASN B 1 65 ? 0.931 2.865 4.535 1 93.38 65 ASN B N 1
ATOM 1589 C CA . ASN B 1 65 ? 1.225 2.842 3.105 1 93.38 65 ASN B CA 1
ATOM 1590 C C . ASN B 1 65 ? 1.069 4.223 2.477 1 93.38 65 ASN B C 1
ATOM 1592 O O . ASN B 1 65 ? 0.417 5.098 3.049 1 93.38 65 ASN B O 1
ATOM 1596 N N . VAL B 1 66 ? 1.749 4.391 1.353 1 94.38 66 VAL B N 1
ATOM 1597 C CA . VAL B 1 66 ? 1.704 5.641 0.604 1 94.38 66 VAL B CA 1
ATOM 1598 C C . VAL B 1 66 ? 1.309 5.363 -0.844 1 94.38 66 VAL B C 1
ATOM 1600 O O . VAL B 1 66 ? 1.666 4.324 -1.404 1 94.38 66 VAL B O 1
ATOM 1603 N N . ARG B 1 67 ? 0.607 6.297 -1.374 1 92.69 67 ARG B N 1
ATOM 1604 C CA . ARG B 1 67 ? 0.174 6.223 -2.766 1 92.69 67 ARG B CA 1
ATOM 1605 C C . ARG B 1 67 ? 0.413 7.547 -3.486 1 92.69 67 ARG B C 1
ATOM 1607 O O . ARG B 1 67 ? 0.164 8.617 -2.928 1 92.69 67 ARG B O 1
ATOM 1614 N N . ALA B 1 68 ? 0.907 7.359 -4.699 1 89.5 68 ALA B N 1
ATOM 1615 C CA . ALA B 1 68 ? 0.993 8.57 -5.516 1 89.5 68 ALA B CA 1
ATOM 1616 C C . ALA B 1 68 ? -0.39 9.164 -5.762 1 89.5 68 ALA B C 1
ATOM 1618 O O . ALA B 1 68 ? -1.358 8.43 -5.98 1 89.5 68 ALA B O 1
ATOM 1619 N N . ASP B 1 69 ? -0.457 10.484 -5.77 1 88.62 69 ASP B N 1
ATOM 1620 C CA . ASP B 1 69 ? -1.757 11.117 -5.965 1 88.62 69 ASP B CA 1
ATOM 1621 C C . ASP B 1 69 ? -1.966 11.5 -7.43 1 88.62 69 ASP B C 1
ATOM 1623 O O . ASP B 1 69 ? -2.988 12.094 -7.781 1 88.62 69 ASP B O 1
ATOM 1627 N N . GLY B 1 70 ? -0.998 11.258 -8.281 1 84.88 70 GLY B N 1
ATOM 1628 C CA . GLY B 1 70 ? -1.085 11.562 -9.695 1 84.88 70 GLY B CA 1
ATOM 1629 C C . GLY B 1 70 ? -0.807 13.023 -10.008 1 84.88 70 GLY B C 1
ATOM 1630 O O . GLY B 1 70 ? -0.846 13.43 -11.172 1 84.88 70 GLY B O 1
ATOM 1631 N N . LYS B 1 71 ? -0.549 13.844 -9.031 1 86 71 LYS B N 1
ATOM 1632 C CA . LYS B 1 71 ? -0.316 15.273 -9.203 1 86 71 LYS B CA 1
ATOM 1633 C C . LYS B 1 71 ? 1.05 15.68 -8.656 1 86 71 LYS B C 1
ATOM 1635 O O . LYS B 1 71 ? 1.246 16.828 -8.25 1 86 71 LYS B O 1
ATOM 1640 N N . GLY B 1 72 ? 1.926 14.656 -8.539 1 87.88 72 GLY B N 1
ATOM 1641 C CA . GLY B 1 72 ? 3.271 14.93 -8.062 1 87.88 72 GLY B CA 1
ATOM 1642 C C . GLY B 1 72 ? 3.436 14.703 -6.574 1 87.88 72 GLY B C 1
ATOM 1643 O O . GLY B 1 72 ? 4.555 14.742 -6.055 1 87.88 72 GLY B O 1
ATOM 1644 N N . GLY B 1 73 ? 2.338 14.5 -5.91 1 91.5 73 GLY B N 1
ATOM 1645 C CA . GLY B 1 73 ? 2.371 14.227 -4.484 1 91.5 73 GLY B CA 1
ATOM 1646 C C . GLY B 1 73 ? 1.937 12.82 -4.137 1 91.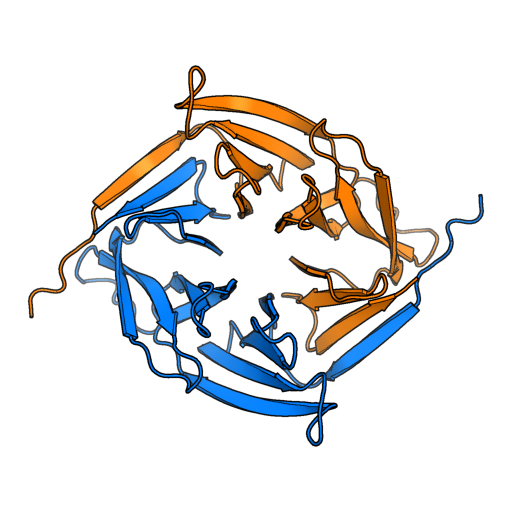5 73 GLY B C 1
ATOM 1647 O O . GLY B 1 73 ? 2.062 11.906 -4.953 1 91.5 73 GLY B O 1
ATOM 1648 N N . PHE B 1 74 ? 1.53 12.75 -2.805 1 93.19 74 PHE B N 1
ATOM 1649 C CA . PHE B 1 74 ? 1.192 11.414 -2.332 1 93.19 74 PHE B CA 1
ATOM 1650 C C . PHE B 1 74 ? 0.196 11.484 -1.18 1 93.19 74 PHE B C 1
ATOM 1652 O O . PHE B 1 74 ? 0.181 12.453 -0.423 1 93.19 74 PHE B O 1
ATOM 1659 N N . TRP B 1 75 ? -0.597 10.477 -1.166 1 94.56 75 TRP B N 1
ATOM 1660 C CA . TRP B 1 75 ? -1.422 10.227 0.012 1 94.56 75 TRP B CA 1
ATOM 1661 C C . TRP B 1 75 ? -0.715 9.289 0.981 1 94.56 75 TRP B C 1
ATOM 1663 O O . TRP B 1 75 ? -0.109 8.297 0.564 1 94.56 75 TRP B O 1
ATOM 1673 N N . VAL B 1 76 ? -0.83 9.578 2.244 1 96.44 76 VAL B N 1
ATOM 1674 C CA . VAL B 1 76 ? -0.266 8.758 3.309 1 96.44 76 VAL B CA 1
ATOM 1675 C C . VAL B 1 76 ? -1.378 8.289 4.242 1 96.44 76 VAL B C 1
ATOM 1677 O O . VAL B 1 76 ? -2.096 9.102 4.824 1 96.44 76 VAL B O 1
ATOM 1680 N N . ALA B 1 77 ? -1.561 7.012 4.32 1 96.25 77 ALA B N 1
ATOM 1681 C CA . ALA B 1 77 ? -2.465 6.461 5.324 1 96.25 77 ALA B CA 1
ATOM 1682 C C . ALA B 1 77 ? -1.855 6.551 6.723 1 96.25 77 ALA B C 1
ATOM 1684 O O . ALA B 1 77 ? -0.698 6.176 6.926 1 96.25 77 ALA B O 1
ATOM 1685 N N . LEU B 1 78 ? -2.611 7.051 7.656 1 95.38 78 LEU B N 1
ATOM 1686 C CA . LEU B 1 78 ? -2.166 7.141 9.039 1 95.38 78 LEU B CA 1
ATOM 1687 C C . LEU B 1 78 ? -2.945 6.172 9.93 1 95.38 78 LEU B C 1
ATOM 1689 O O . LEU B 1 78 ? -4.152 6.328 10.109 1 95.38 78 LEU B O 1
ATOM 1693 N N . HIS B 1 79 ? -2.23 5.254 10.406 1 92.69 79 HIS B N 1
ATOM 1694 C CA . HIS B 1 79 ? -2.863 4.262 11.273 1 92.69 79 HIS B CA 1
ATOM 1695 C C . HIS B 1 79 ? -3.367 4.898 12.562 1 92.69 79 HIS B C 1
ATOM 1697 O O . HIS B 1 79 ? -4.477 4.605 13.016 1 92.69 79 HIS B O 1
ATOM 1703 N N . ARG B 1 80 ? -2.564 5.676 13.109 1 89.88 80 ARG B N 1
ATOM 1704 C CA . ARG B 1 80 ? -2.865 6.422 14.328 1 89.88 80 ARG B CA 1
ATOM 1705 C C . ARG B 1 80 ? -2.139 7.762 14.344 1 89.88 80 ARG B C 1
ATOM 1707 O O . ARG B 1 80 ? -1.079 7.906 13.734 1 89.88 80 ARG B O 1
ATOM 1714 N N . GLU B 1 81 ? -2.758 8.711 15.125 1 90.44 81 GLU B N 1
ATOM 1715 C CA . GLU B 1 81 ? -2.059 9.977 15.336 1 90.44 81 GLU B CA 1
ATOM 1716 C C . GLU B 1 81 ? -0.986 9.836 16.422 1 90.44 81 GLU B C 1
ATOM 1718 O O . GLU B 1 81 ? -1.098 8.992 17.312 1 90.44 81 GLU B O 1
ATOM 1723 N N . LYS B 1 82 ? 0.064 10.633 16.344 1 85.94 82 LYS B N 1
ATOM 1724 C CA . LYS B 1 82 ? 1.15 10.602 17.312 1 85.94 82 LYS B CA 1
ATOM 1725 C C . LYS B 1 82 ? 0.64 10.922 18.719 1 85.94 82 LYS B C 1
ATOM 1727 O O . LYS B 1 82 ? 1.028 10.273 19.688 1 85.94 82 LYS B O 1
ATOM 1732 N N . MET B 1 83 ? -0.124 11.945 18.859 1 76.5 83 MET B N 1
ATOM 1733 C CA . MET B 1 83 ? -0.535 12.43 20.172 1 76.5 83 MET B CA 1
ATOM 1734 C C . MET B 1 83 ? -2.006 12.117 20.422 1 76.5 83 MET B C 1
ATOM 1736 O O . MET B 1 83 ? -2.758 12.984 20.875 1 76.5 83 MET B O 1
ATOM 1740 N N . GLU B 1 84 ? -2.301 10.891 20.016 1 71.94 84 GLU B N 1
ATOM 1741 C CA . GLU B 1 84 ? -3.689 10.57 20.328 1 71.94 84 GLU B CA 1
ATOM 1742 C C . GLU B 1 84 ? -3.908 10.477 21.844 1 71.94 84 GLU B C 1
ATOM 1744 O O . GLU B 1 84 ? -3.182 9.766 22.531 1 71.94 84 GLU B O 1
ATOM 1749 N N . LEU B 1 85 ? -4.738 11.406 22.312 1 64.44 85 LEU B N 1
ATOM 1750 C CA . LEU B 1 85 ? -5.105 11.391 23.719 1 64.44 85 LEU B CA 1
ATOM 1751 C C . LEU B 1 85 ? -6.293 10.461 23.969 1 64.44 85 LEU B C 1
ATOM 1753 O O . LEU B 1 85 ? -7.188 10.359 23.125 1 64.44 85 LEU B O 1
ATOM 1757 N N . PRO B 1 86 ? -6.125 9.664 25.062 1 64.56 86 PRO B N 1
ATOM 1758 C CA . PRO B 1 86 ? -7.234 8.773 25.406 1 64.56 86 PRO B CA 1
ATOM 1759 C C . PRO B 1 86 ? -8.555 9.508 25.594 1 64.56 86 PRO B C 1
ATOM 1761 O O . PRO B 1 86 ? -9.625 8.922 25.391 1 64.56 86 PRO B O 1
ATOM 1764 N N . PHE B 1 87 ? -8.367 10.75 26.125 1 67.12 87 PHE B N 1
ATOM 1765 C CA . PHE B 1 87 ? -9.547 11.586 26.344 1 67.12 87 PHE B CA 1
ATOM 1766 C C . PHE B 1 87 ? -9.594 12.719 25.328 1 67.12 87 PHE B C 1
ATOM 1768 O O . PHE B 1 87 ? -8.547 13.234 24.922 1 67.12 87 PHE B O 1
ATOM 1775 N N . GLY B 1 88 ? -10.617 12.758 24.312 1 62.72 88 GLY B N 1
ATOM 1776 C CA . GLY B 1 88 ? -10.75 13.797 23.312 1 62.72 88 GLY B CA 1
ATOM 1777 C C . GLY B 1 88 ? -11.766 13.453 22.234 1 62.72 88 GLY B C 1
ATOM 1778 O O . GLY B 1 88 ? -12.562 12.523 22.391 1 62.72 88 GLY B O 1
ATOM 1779 N N . PRO B 1 89 ? -11.641 14.367 21.25 1 66.31 89 PRO B N 1
ATOM 1780 C CA . PRO B 1 89 ? -12.602 14.148 20.172 1 66.31 89 PRO B CA 1
ATOM 1781 C C . PRO B 1 89 ? -12.516 12.742 19.578 1 66.31 89 PRO B C 1
ATOM 1783 O O . PRO B 1 89 ? -11.43 12.164 19.516 1 66.31 89 PRO B O 1
ATOM 1786 N N . ASP B 1 90 ? -13.57 12.25 19.344 1 80.88 90 ASP B N 1
ATOM 1787 C CA . ASP B 1 90 ? -13.672 10.914 18.766 1 80.88 90 ASP B CA 1
ATOM 1788 C C . ASP B 1 90 ? -13.305 10.93 17.281 1 80.88 90 ASP B C 1
ATOM 1790 O O . ASP B 1 90 ? -14.07 10.43 16.453 1 80.88 90 ASP B O 1
ATOM 1794 N N . SER B 1 91 ? -12.359 11.844 16.906 1 87.25 91 SER B N 1
ATOM 1795 C CA . SER B 1 91 ? -11.883 11.93 15.539 1 87.25 91 SER B CA 1
ATOM 1796 C C . SER B 1 91 ? -10.359 12 15.484 1 87.25 91 SER B C 1
ATOM 1798 O O . SER B 1 91 ? -9.719 12.461 16.438 1 87.25 91 SER B O 1
ATOM 1800 N N . HIS B 1 92 ? -9.82 11.492 14.508 1 89.62 92 HIS B N 1
ATOM 1801 C CA . HIS B 1 92 ? -8.383 11.562 14.281 1 89.62 92 HIS B CA 1
ATOM 1802 C C . HIS B 1 92 ? -8.055 11.602 12.797 1 89.62 92 HIS B C 1
ATOM 1804 O O . HIS B 1 92 ? -8.945 11.43 11.961 1 89.62 92 HIS 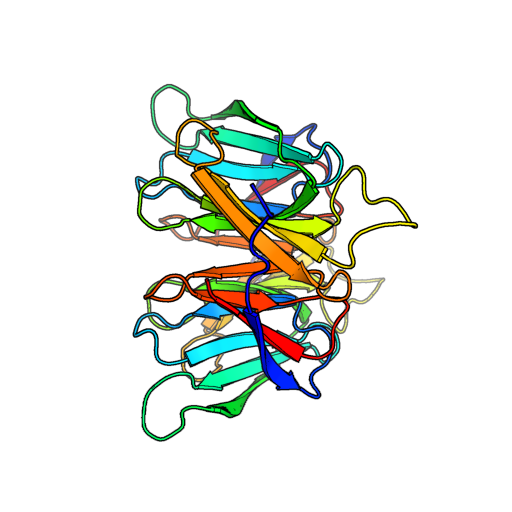B O 1
ATOM 1810 N N . LEU B 1 93 ? -6.801 11.844 12.5 1 92.5 93 LEU B N 1
ATOM 1811 C CA . LEU B 1 93 ? -6.336 11.867 11.117 1 92.5 93 LEU B CA 1
ATOM 1812 C C . LEU B 1 93 ? -6.309 10.461 10.523 1 92.5 93 LEU B C 1
ATOM 1814 O O . LEU B 1 93 ? -5.746 9.539 11.125 1 92.5 93 LEU B O 1
ATOM 1818 N N . LEU B 1 94 ? -6.949 10.359 9.391 1 94.06 94 LEU B N 1
ATOM 1819 C CA . LEU B 1 94 ? -6.953 9.086 8.68 1 94.06 94 LEU B CA 1
ATOM 1820 C C . LEU B 1 94 ? -5.887 9.062 7.59 1 94.06 94 LEU B C 1
ATOM 1822 O O . LEU B 1 94 ? -5.289 8.023 7.316 1 94.06 94 LEU B O 1
ATOM 1826 N N . ALA B 1 95 ? -5.742 10.195 6.953 1 95.88 95 ALA B N 1
ATOM 1827 C CA . ALA B 1 95 ? -4.797 10.328 5.848 1 95.88 95 ALA B CA 1
ATOM 1828 C C . ALA B 1 95 ? -4.391 11.789 5.645 1 95.88 95 ALA B C 1
ATOM 1830 O O . ALA B 1 95 ? -5.133 12.703 6.012 1 95.88 95 ALA B O 1
ATOM 1831 N N . VAL B 1 96 ? -3.232 11.945 5.086 1 95.56 96 VAL B N 1
ATOM 1832 C CA . VAL B 1 96 ? -2.795 13.273 4.664 1 95.56 96 VAL B CA 1
ATOM 1833 C C . VAL B 1 96 ? -2.271 13.211 3.23 1 95.56 96 VAL B C 1
ATOM 1835 O O . VAL B 1 96 ? -1.73 12.188 2.805 1 95.56 96 VAL B O 1
ATOM 1838 N N . ARG B 1 97 ? -2.465 14.305 2.559 1 95.06 97 ARG B N 1
ATOM 1839 C CA . ARG B 1 97 ? -1.845 14.508 1.253 1 95.06 97 ARG B CA 1
ATOM 1840 C C . ARG B 1 97 ? -0.61 15.398 1.366 1 95.06 97 ARG B C 1
ATOM 1842 O O . ARG B 1 97 ? -0.673 16.484 1.937 1 95.06 97 ARG B O 1
ATOM 1849 N N . ILE B 1 98 ? 0.448 14.883 0.853 1 96.12 98 ILE B N 1
ATOM 1850 C CA . ILE B 1 98 ? 1.728 15.586 0.878 1 96.12 98 ILE B CA 1
ATOM 1851 C C . ILE B 1 98 ? 2.148 15.938 -0.545 1 96.12 98 ILE B C 1
ATOM 1853 O O . ILE B 1 98 ? 2.068 15.102 -1.45 1 96.12 98 ILE B O 1
ATOM 1857 N N . ASN B 1 99 ? 2.562 17.141 -0.742 1 95.62 99 ASN B N 1
ATOM 1858 C CA . ASN B 1 99 ? 3.02 17.5 -2.082 1 95.62 99 ASN B CA 1
ATOM 1859 C C . ASN B 1 99 ? 4.477 17.094 -2.297 1 95.62 99 ASN B C 1
ATOM 1861 O O . ASN B 1 99 ? 5.086 16.453 -1.438 1 95.62 99 ASN B O 1
ATOM 1865 N N . ALA B 1 100 ? 5.023 17.422 -3.447 1 92.31 100 ALA B N 1
ATOM 1866 C CA . ALA B 1 100 ? 6.352 16.969 -3.854 1 92.31 100 ALA B CA 1
ATOM 1867 C C . ALA B 1 100 ? 7.43 17.562 -2.943 1 92.31 100 ALA B C 1
ATOM 1869 O O . ALA B 1 100 ? 8.555 17.062 -2.906 1 92.31 100 ALA B O 1
ATOM 1870 N N . TYR B 1 101 ? 7.098 18.578 -2.195 1 93.94 101 TYR B N 1
ATOM 1871 C CA . TYR B 1 101 ? 8.078 19.266 -1.364 1 93.94 101 TYR B CA 1
ATOM 1872 C C . TYR B 1 101 ? 7.906 18.891 0.103 1 93.94 101 TYR B C 1
ATOM 1874 O O . TYR B 1 101 ? 8.562 19.469 0.977 1 93.94 101 TYR B O 1
ATOM 1882 N N . GLY B 1 102 ? 6.977 18.016 0.372 1 95 102 GLY B N 1
ATOM 1883 C CA . GLY B 1 102 ? 6.84 17.5 1.729 1 95 102 GLY B CA 1
ATOM 1884 C C . GLY B 1 102 ? 5.836 18.281 2.557 1 95 102 GLY B C 1
ATOM 1885 O O . GLY B 1 102 ? 5.781 18.141 3.779 1 95 102 GLY B O 1
ATOM 1886 N N . LYS B 1 103 ? 5.098 19.094 1.918 1 96.12 103 LYS B N 1
ATOM 1887 C CA . LYS B 1 103 ? 4.098 19.875 2.639 1 96.12 103 LYS B CA 1
ATOM 1888 C C . LYS B 1 103 ? 2.75 19.172 2.658 1 96.12 103 LYS B C 1
ATOM 1890 O O . LYS B 1 103 ? 2.281 18.688 1.625 1 96.12 103 LYS B O 1
ATOM 1895 N N . VAL B 1 104 ? 2.182 19.141 3.838 1 95.44 104 VAL B N 1
ATOM 1896 C CA . VAL B 1 104 ? 0.815 18.641 3.934 1 95.44 104 VAL B CA 1
ATOM 1897 C C . VAL B 1 104 ? -0.143 19.625 3.26 1 95.44 104 VAL B C 1
ATOM 1899 O O . VAL B 1 104 ? -0.202 20.797 3.631 1 95.44 104 VAL B O 1
ATOM 1902 N N . VAL B 1 105 ? -0.925 19.141 2.33 1 94.94 105 VAL B N 1
ATOM 1903 C CA . VAL B 1 105 ? -1.772 20.062 1.571 1 94.94 105 VAL B CA 1
ATOM 1904 C C . VAL B 1 105 ? -3.238 19.672 1.74 1 94.94 105 VAL B C 1
ATOM 1906 O O . VAL B 1 105 ? -4.137 20.406 1.325 1 94.94 105 VAL B O 1
ATOM 1909 N N . GLN B 1 106 ? -3.547 18.578 2.279 1 93.38 106 GLN B N 1
ATOM 1910 C CA . GLN B 1 106 ? -4.895 18.109 2.564 1 93.38 106 GLN B CA 1
ATOM 1911 C C . GLN B 1 106 ? -4.891 17.078 3.689 1 93.38 106 GLN B C 1
ATOM 1913 O O . GLN B 1 106 ? -3.941 16.297 3.818 1 93.38 106 GLN B O 1
ATOM 1918 N N . VAL B 1 107 ? -5.93 17.109 4.508 1 93.31 107 VAL B N 1
ATOM 1919 C CA . VAL B 1 107 ? -6.066 16.125 5.582 1 93.31 107 VAL B CA 1
ATOM 1920 C C . VAL B 1 107 ? -7.461 15.508 5.543 1 93.31 107 VAL B C 1
ATOM 1922 O O . VAL B 1 107 ? -8.438 16.172 5.191 1 93.31 107 VAL B O 1
ATOM 1925 N N . MET B 1 108 ? -7.562 14.289 5.836 1 92.69 108 MET B N 1
ATOM 1926 C CA . MET B 1 108 ? -8.82 13.578 6.051 1 92.69 108 MET B CA 1
ATOM 1927 C C . MET B 1 108 ? -8.922 13.086 7.492 1 92.69 108 MET B C 1
ATOM 1929 O O . MET B 1 108 ? -8.008 12.438 8 1 92.69 108 MET B O 1
ATOM 1933 N N . ARG B 1 109 ? -10.039 13.375 8.062 1 93.19 109 ARG B N 1
ATOM 1934 C CA . ARG B 1 109 ? -10.305 12.969 9.438 1 93.19 109 ARG B CA 1
ATOM 1935 C C . ARG B 1 109 ? -11.508 12.039 9.523 1 93.19 109 ARG B C 1
ATOM 1937 O O . ARG B 1 109 ? -12.414 12.117 8.688 1 93.19 109 ARG B O 1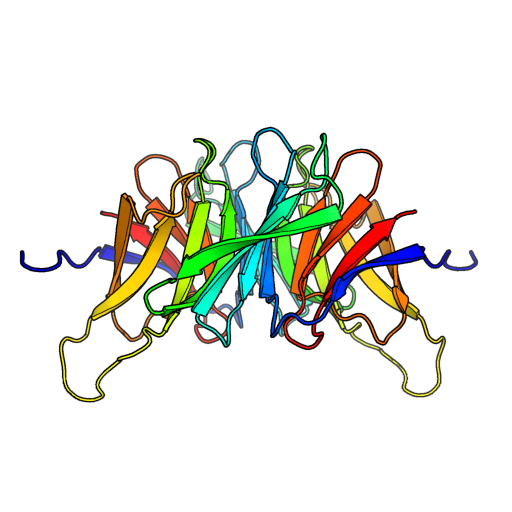
ATOM 1944 N N . GLY B 1 110 ? -11.508 11.211 10.477 1 90.81 110 GLY B N 1
ATOM 1945 C CA . GLY B 1 110 ? -12.609 10.305 10.734 1 90.81 110 GLY B CA 1
ATOM 1946 C C . GLY B 1 110 ? -12.617 9.75 12.148 1 90.81 110 GLY B C 1
ATOM 1947 O O . GLY B 1 110 ? -11.836 10.195 12.992 1 90.81 110 GLY B O 1
ATOM 1948 N N . PRO B 1 111 ? -13.547 8.898 12.344 1 89.19 111 PRO B N 1
ATOM 1949 C CA . PRO B 1 111 ? -13.656 8.344 13.695 1 89.19 111 PRO B CA 1
ATOM 1950 C C . PRO B 1 111 ? -12.391 7.594 14.125 1 89.19 111 PRO B C 1
ATOM 1952 O O . PRO B 1 111 ? -11.742 6.949 13.297 1 89.19 111 PRO B O 1
ATOM 1955 N N . LYS B 1 112 ? -12.109 7.559 15.445 1 87.5 112 LYS B N 1
ATOM 1956 C CA . LYS B 1 112 ? -10.93 6.898 16.016 1 87.5 112 LYS B CA 1
ATOM 1957 C C . LYS B 1 112 ? -11.008 5.387 15.82 1 87.5 112 LYS B C 1
ATOM 1959 O O . LYS B 1 112 ? -9.984 4.695 15.898 1 87.5 112 LYS B O 1
ATOM 1964 N N . SER B 1 113 ? -12.164 4.949 15.555 1 87.19 113 SER B N 1
ATOM 1965 C CA . SER B 1 113 ? -12.32 3.516 15.344 1 87.19 113 SER B CA 1
ATOM 1966 C C . SER B 1 113 ? -11.805 3.102 13.969 1 87.19 113 SER B C 1
ATOM 1968 O O . SER B 1 113 ? -11.617 1.912 13.703 1 87.19 113 SER B O 1
ATOM 1970 N N . VAL B 1 114 ? -11.633 4.09 13.117 1 88.69 114 VAL B N 1
ATOM 1971 C CA . VAL B 1 114 ? -11.133 3.807 11.773 1 88.69 114 VAL B CA 1
ATOM 1972 C C . VAL B 1 114 ? -9.625 4.035 11.727 1 88.69 114 VAL B C 1
ATOM 1974 O O . VAL B 1 114 ? -9.148 5.156 11.922 1 88.69 114 VAL B O 1
ATOM 1977 N N . ARG B 1 115 ? -8.898 2.98 11.453 1 90.75 115 ARG B N 1
ATOM 1978 C CA . ARG B 1 115 ? -7.438 3.01 11.422 1 90.75 115 ARG B CA 1
ATOM 1979 C C . ARG B 1 115 ? -6.906 2.436 10.109 1 90.75 115 ARG B C 1
ATOM 1981 O O . ARG B 1 115 ? -6.57 1.251 10.039 1 90.75 115 ARG B O 1
ATOM 1988 N N . PRO B 1 116 ? -6.766 3.303 9.164 1 92.69 116 PRO B N 1
ATOM 1989 C CA . PRO B 1 116 ? -6.398 2.781 7.848 1 92.69 116 PRO B CA 1
ATOM 1990 C C . PRO B 1 116 ? -4.926 2.385 7.762 1 92.69 116 PRO B C 1
ATOM 1992 O O . PRO B 1 116 ? -4.074 3.02 8.383 1 92.69 116 PRO B O 1
ATOM 1995 N N . THR B 1 117 ? -4.68 1.363 7.031 1 92 117 THR B N 1
ATOM 1996 C CA . THR B 1 117 ? -3.32 0.995 6.648 1 92 117 THR B CA 1
ATOM 1997 C C . THR B 1 117 ? -3.041 1.382 5.199 1 92 117 THR B C 1
ATOM 1999 O O . THR B 1 117 ? -1.883 1.458 4.785 1 92 117 THR B O 1
ATOM 2002 N N . GLU B 1 118 ? -4.055 1.599 4.453 1 92.25 118 GLU B N 1
ATOM 2003 C CA . GLU B 1 118 ? -3.994 1.919 3.029 1 92.25 118 GLU B CA 1
ATOM 2004 C C . GLU B 1 118 ? -5.086 2.912 2.641 1 92.25 118 GLU B C 1
ATOM 2006 O O . GLU B 1 118 ? -6.207 2.84 3.146 1 92.25 118 GLU B O 1
ATOM 2011 N N . VAL B 1 119 ? -4.719 3.781 1.674 1 91.88 119 VAL B N 1
ATOM 2012 C CA . VAL B 1 119 ? -5.727 4.633 1.056 1 91.88 119 VAL B CA 1
ATOM 2013 C C . VAL B 1 119 ? -5.465 4.742 -0.445 1 91.88 119 VAL B C 1
ATOM 2015 O O . VAL B 1 119 ? -4.309 4.793 -0.875 1 91.88 119 VAL B O 1
ATOM 2018 N N . VAL B 1 120 ? -6.48 4.746 -1.15 1 90.88 120 VAL B N 1
ATOM 2019 C CA . VAL B 1 120 ? -6.406 4.957 -2.592 1 90.88 120 VAL B CA 1
ATOM 2020 C C . VAL B 1 120 ? -7.449 5.988 -3.02 1 90.88 120 VAL B C 1
ATOM 2022 O O . VAL B 1 120 ? -8.625 5.871 -2.674 1 90.88 120 VAL B O 1
ATOM 2025 N N . GLU B 1 121 ? -6.953 6.945 -3.727 1 87.81 121 GLU B N 1
ATOM 2026 C CA . GLU B 1 121 ? -7.844 8.031 -4.129 1 87.81 121 GLU B CA 1
ATOM 2027 C C . GLU B 1 121 ? -8.703 7.629 -5.324 1 87.81 121 GLU B C 1
ATOM 2029 O O . GLU B 1 121 ? -8.195 7.059 -6.293 1 87.81 121 GLU B O 1
ATOM 2034 N N . ARG B 1 122 ? -9.93 7.875 -5.086 1 77.25 122 ARG B N 1
ATOM 2035 C CA . ARG B 1 122 ? -10.906 7.852 -6.172 1 77.25 122 ARG B CA 1
ATOM 2036 C C . ARG B 1 122 ? -11.141 9.25 -6.723 1 77.25 122 ARG B C 1
ATOM 2038 O O . ARG B 1 122 ? -10.711 10.242 -6.129 1 77.25 122 ARG B O 1
ATOM 2045 N N . GLU B 1 123 ? -11.727 9.344 -7.863 1 73.56 123 GLU B N 1
ATOM 2046 C CA . GLU B 1 123 ? -12.172 10.648 -8.336 1 73.56 123 GLU B CA 1
ATOM 2047 C C . GLU B 1 123 ? -13.172 11.273 -7.363 1 73.56 123 GLU B C 1
ATOM 2049 O O . GLU B 1 123 ? -13.898 10.562 -6.664 1 73.56 123 GLU B O 1
ATOM 2054 N N . GLY B 1 124 ? -13.016 12.672 -7.152 1 69.62 124 GLY B N 1
ATOM 2055 C CA . GLY B 1 124 ? -14.008 13.422 -6.406 1 69.62 124 GLY B CA 1
ATOM 2056 C C . GLY B 1 124 ? -13.664 13.578 -4.938 1 69.62 124 GLY B C 1
ATOM 2057 O O . GLY B 1 124 ? -14.555 13.703 -4.094 1 69.62 124 GLY B O 1
ATOM 2058 N N . GLY B 1 125 ? -12.484 13.383 -4.609 1 72.81 125 GLY B N 1
ATOM 2059 C CA . GLY B 1 125 ? -12.086 13.641 -3.234 1 72.81 125 GLY B CA 1
ATOM 2060 C C . GLY B 1 125 ? -12.367 12.477 -2.305 1 72.81 125 GLY B C 1
ATOM 2061 O O . GLY B 1 125 ? -12.5 12.664 -1.092 1 72.81 125 GLY B O 1
ATOM 2062 N N . LYS B 1 126 ? -12.578 11.352 -2.773 1 87.88 126 LYS B N 1
ATOM 2063 C CA . LYS B 1 126 ? -12.836 10.141 -1.994 1 87.88 126 LYS B CA 1
ATOM 2064 C C . LYS B 1 126 ? -11.586 9.281 -1.883 1 87.88 126 LYS B C 1
ATOM 2066 O O . LYS B 1 126 ? -10.812 9.172 -2.838 1 87.88 126 LYS B O 1
ATOM 2071 N N . LEU B 1 127 ? -11.453 8.766 -0.673 1 93.44 127 LEU B N 1
ATOM 2072 C CA . LEU B 1 127 ? -10.375 7.812 -0.436 1 93.44 127 LEU B CA 1
ATOM 2073 C C . LEU B 1 127 ? -10.922 6.461 0.004 1 93.44 127 LEU B C 1
ATOM 2075 O O . LEU B 1 127 ? -11.641 6.375 1.001 1 93.44 127 LEU B O 1
ATOM 2079 N N . TYR B 1 128 ? -10.664 5.477 -0.777 1 93.44 128 TYR B N 1
ATOM 2080 C CA . TYR B 1 128 ? -10.906 4.117 -0.304 1 93.44 128 TYR B CA 1
ATOM 2081 C C . TYR B 1 128 ? -9.852 3.695 0.712 1 93.44 128 TYR B C 1
ATOM 2083 O O . TYR B 1 128 ? -8.672 3.998 0.547 1 93.44 128 TYR B O 1
ATOM 2091 N N . MET B 1 129 ? -10.359 2.963 1.685 1 93.44 129 MET B N 1
ATOM 2092 C CA . MET B 1 129 ? -9.445 2.635 2.77 1 93.44 129 MET B CA 1
ATOM 2093 C C . MET B 1 129 ? -9.461 1.139 3.066 1 93.44 129 MET B C 1
ATOM 2095 O O . MET B 1 129 ? -10.531 0.523 3.104 1 93.44 129 MET B O 1
ATOM 2099 N N . GLY B 1 130 ? -8.289 0.568 3.244 1 91.12 130 GLY B N 1
ATOM 2100 C CA . GLY B 1 130 ? -8.094 -0.737 3.857 1 91.12 130 GLY B CA 1
ATOM 2101 C C . GLY B 1 130 ? -7.555 -0.658 5.273 1 91.12 130 GLY B C 1
ATOM 2102 O O . GLY B 1 130 ? -7.062 0.389 5.695 1 91.12 130 GLY B O 1
ATOM 2103 N N . SER B 1 131 ? -7.711 -1.788 6.039 1 89.25 131 SER B N 1
ATOM 2104 C CA . SER B 1 131 ? -7.262 -1.838 7.426 1 89.25 131 SER B CA 1
ATOM 2105 C C . SER B 1 131 ? -6.938 -3.266 7.852 1 89.25 131 SER B C 1
ATOM 2107 O O . SER B 1 131 ? -7.574 -4.215 7.391 1 89.25 131 SER B O 1
ATOM 2109 N N . VAL B 1 132 ? -5.934 -3.369 8.719 1 84.25 132 VAL B N 1
ATOM 2110 C CA . VAL B 1 132 ? -5.602 -4.684 9.258 1 84.25 132 VAL B CA 1
ATOM 2111 C C . VAL B 1 132 ? -6.434 -4.957 10.508 1 84.25 132 VAL B C 1
ATOM 2113 O O . VAL B 1 132 ? -6.504 -6.094 10.977 1 84.25 132 VAL B O 1
ATOM 2116 N N . GLU B 1 133 ? -7.078 -3.984 10.992 1 83.75 133 GLU B N 1
ATOM 2117 C CA . GLU B 1 133 ? -7.77 -4.145 12.266 1 83.75 133 GLU B CA 1
ATOM 2118 C C . GLU B 1 133 ? -9.281 -4.223 12.07 1 83.75 133 GLU B C 1
ATOM 2120 O O . GLU B 1 133 ? -10.008 -4.648 12.969 1 83.75 133 GLU B O 1
ATOM 2125 N N . LEU B 1 134 ? -9.711 -3.74 11 1 82.88 134 LEU B N 1
ATOM 2126 C CA . LEU B 1 134 ? -11.148 -3.635 10.773 1 82.88 134 LEU B CA 1
ATOM 2127 C C . LEU B 1 134 ? -11.609 -4.66 9.742 1 82.88 134 LEU B C 1
ATOM 2129 O O . LEU B 1 134 ? -10.914 -4.914 8.75 1 82.88 134 LEU B O 1
ATOM 2133 N N . PRO B 1 135 ? -12.773 -5.148 9.93 1 87.5 135 PRO B N 1
ATOM 2134 C CA . PRO B 1 135 ? -13.281 -6.203 9.047 1 87.5 135 PRO B CA 1
ATOM 2135 C C . PRO B 1 135 ? -14.078 -5.652 7.867 1 87.5 135 PRO B C 1
ATOM 2137 O O . PRO B 1 135 ? -15.117 -6.211 7.508 1 87.5 135 PRO B O 1
ATOM 2140 N N . TYR B 1 136 ? -13.695 -4.445 7.422 1 86.69 136 TYR B N 1
ATOM 2141 C CA . TYR B 1 136 ? -14.422 -3.855 6.301 1 86.69 136 TYR B CA 1
ATOM 2142 C C . TYR B 1 136 ? -13.523 -2.926 5.5 1 86.69 136 TYR B C 1
ATOM 2144 O O . TYR B 1 136 ? -12.5 -2.457 6 1 86.69 136 TYR B O 1
ATOM 2152 N N . VAL B 1 137 ? -13.883 -2.773 4.254 1 89.44 137 VAL B N 1
ATOM 2153 C CA . VAL B 1 137 ? -13.367 -1.684 3.432 1 89.44 137 VAL B CA 1
ATOM 2154 C C . VAL B 1 137 ? -14.312 -0.489 3.502 1 89.44 137 VAL B C 1
ATOM 2156 O O . VAL B 1 137 ? -15.539 -0.657 3.49 1 89.44 137 VAL B O 1
ATOM 2159 N N . ALA B 1 138 ? -13.688 0.67 3.584 1 90.81 138 ALA B N 1
ATOM 2160 C CA . ALA B 1 138 ? -14.484 1.885 3.732 1 90.81 138 ALA B CA 1
ATOM 2161 C C . ALA B 1 138 ? -14 2.979 2.783 1 90.81 138 ALA B C 1
ATOM 2163 O O . ALA B 1 138 ? -12.953 2.834 2.143 1 90.81 138 ALA B O 1
ATOM 2164 N N . VAL B 1 139 ? -14.867 3.963 2.629 1 91.31 139 VAL B N 1
ATOM 2165 C CA . VAL B 1 139 ? -14.516 5.156 1.864 1 91.31 139 VAL B CA 1
ATOM 2166 C C . VAL B 1 139 ? -14.727 6.402 2.725 1 91.31 139 VAL B C 1
ATOM 2168 O O . VAL B 1 139 ? -15.703 6.492 3.475 1 91.31 139 VAL B O 1
ATOM 2171 N N . VAL B 1 140 ? -13.789 7.262 2.76 1 90.56 140 VAL B N 1
ATOM 2172 C CA . VAL B 1 140 ? -13.914 8.555 3.422 1 90.56 140 VAL B CA 1
ATOM 2173 C C . VAL B 1 140 ? -14.008 9.664 2.379 1 90.56 140 VAL B C 1
ATOM 2175 O O . VAL B 1 140 ? -13.312 9.633 1.363 1 90.56 140 VAL B O 1
ATOM 2178 N N . SER B 1 141 ? -14.953 10.539 2.549 1 87.5 141 SER B N 1
ATOM 2179 C CA . SER B 1 141 ? -15.164 11.633 1.61 1 87.5 141 SER B CA 1
ATOM 2180 C C . SER B 1 141 ? -15.352 12.961 2.342 1 87.5 141 SER B C 1
ATOM 2182 O O . SER B 1 141 ? -15.773 12.984 3.5 1 87.5 141 SER B O 1
ATOM 2184 N N . GLU B 1 142 ? -14.883 14 1.646 1 79.88 142 GLU B N 1
ATOM 2185 C CA . GLU B 1 142 ? -15.062 15.336 2.209 1 79.88 142 GLU B CA 1
ATOM 2186 C C . GLU B 1 142 ? -16.547 15.68 2.35 1 79.88 142 GLU B C 1
ATOM 2188 O O . GLU B 1 142 ? -17.375 15.219 1.563 1 79.88 142 GLU B O 1
#

Sequence (284 aa):
YVPKTNRVTVLQSGITYPNGLAISTDRTHLFVALTGPCKLLRYWIKGPKAGTSEPLADVPGYPDNVRADGKGGFWVALHREKMELPFGPDSHLLAVRINAYGKVVQVMRGPKSVRPTEVVEREGGKLYMGSVELPYVAVVSEYVPKTNRVTVLQSGITYPNGLAISTDRTHLFVALTGPCKLLRYWIKGPKAGTSEPLADVPGYPDNVRADGKGGFWVALHREKMELPFGPDSHLLAVRINAYGKVVQVMRGPKSVRPTEVVEREGGKLYMGSVELPYVAVVSE

Nearest PDB structures (foldseek):
  8kg3-assembly9_I  TM=8.969E-01  e=1.483E-16  Oryza sativa Japonica Group
  6n5v-assembly1_A  TM=8.327E-01  e=4.112E-09  Rauvolfia serpentina
  2fpb-assembly2_B  TM=8.329E-01  e=8.851E-09  Rauvolfia serpentina
  6zea-assembly1_A  TM=8.527E-01  e=1.905E-08  Catharanthus roseus
  3sre-assembly1_A  TM=6.959E-01  e=2.918E-04  synthetic construct

InterPro domains:
  IPR011042 Six-bladed beta-propeller, TolB-like [G3DSA:2.120.10.30] (1-142)
  IPR018119 Strictosidine synthase, conserved region [PF03088] (1-48)

pLDDT: mean 88.29, std 10.09, range [31.25, 96.44]

Organism: Setaria italica (NCBI:txid4555)

Solvent-accessible surface area (backbone atoms only — not comparable to full-atom values): 14210 Å² total; per-residue (Å²): 129,76,79,70,67,31,52,74,44,81,66,43,71,86,36,58,25,27,29,10,48,29,62,42,83,87,60,36,30,36,40,31,22,20,23,80,81,16,30,31,35,36,37,27,68,42,72,96,55,42,73,39,71,46,83,44,31,78,50,80,19,32,32,28,24,40,29,60,61,84,77,59,25,30,36,35,10,12,43,39,46,71,80,69,56,94,87,52,73,70,51,38,54,31,31,38,30,28,42,78,79,36,44,76,76,46,78,39,28,28,47,64,87,56,42,21,35,20,53,42,79,46,85,88,63,26,32,39,31,15,8,66,82,38,42,34,36,32,35,38,31,117,128,76,80,72,69,30,51,74,46,79,66,42,70,88,37,59,25,27,28,10,47,27,59,40,84,85,61,35,31,34,41,33,21,20,24,80,81,15,32,32,34,36,36,26,70,41,72,96,54,42,74,40,69,45,84,44,30,80,49,82,19,32,34,28,25,40,28,61,62,84,77,59,26,29,37,34,9,13,43,38,47,72,80,68,57,95,76,67,74,70,52,39,55,31,32,38,28,28,41,77,79,37,43,77,77,44,77,40,29,27,47,65,86,57,40,22,34,18,53,41,80,46,87,88,64,26,32,38,31,16,8,66,82,38,43,35,36,33,35,38,31,118

Secondary structure (DSSP, 8-state):
----PPEEEEEEES-S-EEEEEE-TTSSEEEEEETTTTEEEEEE-SSTTTT-EEEEEE-SEEEEEEEE-SSS-EEEEEEEETT--SSS-S-EEEEEEE-TTS-EEEEEEE-TT---SEEEEETTTEEEEE-SS-SEEEEEE-/----PPEEEEEEES-S-EEEEEE-TTSSEEEEEETTTTEEEEEE-SSTTTT-EEEEEE-SEEEEEEEE-SSS-EEEEEEEETT--SSS-S-EEEEEEE-TTS-EEEEEEE-TT---SEEEEETTTEEEEE-SS-SEEEEEE-

Radius of gyration: 17.89 Å; Cα contacts (8 Å, |Δi|>4): 836; chains: 2; bounding box: 46×53×44 Å

Foldseek 3Di:
DPPDDDDDDDLDDDAACQAAKDAWPVRQWIWTFRQPQQFIKIAGCDDPQHSDIDTQEHDQARWAYWADPNPQKIKTAHQFGPPDDPPDDQKDWGIFIAHNRHDTDDTFMDGNVDGFNDWDDDPQAKIWGDDPVDPDIDIGHD/DPPDDDDDDDLDDDAACQAAKDAWPVRQWIWTFRQPQQFIKIAGCDDPRHSDIDTQEHDQARWAYWADPNPQWIKTAHQFGPPDDPDDDQKDWGIFIAHNRHDTDDTFMDGNVDGFNDWDDDPPAKIWGDDPVDPDIDIGHD